Protein AF-0000000067930689 (afdb_homodimer)

Radius of gyration: 23.11 Å; Cα contacts (8 Å, |Δi|>4): 491; chains: 2; bounding box: 66×58×50 Å

Secondary structure (DSSP, 8-state):
--EEEEEEEEEEEEEEEEEEE-SSHHHHHHHHHH----TT-EE-GGG----EEEEEEESTT-TTTS-EEPPPGGGS-HHHHHHHHHHHHHHHHHHHHHHHHHT-PPPHHHHHHHHHHHHHHHHHHTT-PPPPPP------TT-/--EEEEEEEEEEEEEEEEEEE-SSHHHHHHHHHH----TT-EE-GGG----EEEEEEESTT-TTTS-EEPPPGGGS-HHHHHHHHHHHHHHHHHHHHHHHHHT-PPPHHHHHHHHHHHHHHHHHHTT-PPPPPP------TT-

Structure (mmCIF, N/CA/C/O backbone):
data_AF-0000000067930689-model_v1
#
loop_
_entity.id
_entity.type
_entity.pdbx_description
1 polymer 'dATP/dGTP diphosphohydrolase N-terminal domain-containing protein'
#
loop_
_atom_site.group_PDB
_atom_site.id
_atom_site.type_symbol
_atom_site.label_atom_id
_atom_site.label_alt_id
_atom_site.label_comp_id
_atom_site.label_asym_id
_atom_site.label_entity_id
_atom_site.label_seq_id
_atom_site.pdbx_PDB_ins_code
_atom_site.Cartn_x
_atom_site.Cartn_y
_atom_site.Cartn_z
_atom_site.occupancy
_atom_site.B_iso_or_equiv
_atom_site.auth_seq_id
_atom_site.auth_comp_id
_atom_site.auth_asym_id
_atom_site.auth_atom_id
_atom_site.pdbx_PDB_model_num
ATOM 1 N N . MET A 1 1 ? 34.438 -6.992 -12.18 1 91.25 1 MET A N 1
ATOM 2 C CA . MET A 1 1 ? 33.375 -6.273 -11.453 1 91.25 1 MET A CA 1
ATOM 3 C C . MET A 1 1 ? 32.75 -7.156 -10.391 1 91.25 1 MET A C 1
ATOM 5 O O . MET A 1 1 ? 32.656 -8.375 -10.562 1 91.25 1 MET A O 1
ATOM 9 N N . PRO A 1 2 ? 32.469 -6.512 -9.273 1 95.69 2 PRO A N 1
ATOM 10 C CA . PRO A 1 2 ? 31.859 -7.336 -8.234 1 95.69 2 PRO A CA 1
ATOM 11 C C . PRO A 1 2 ? 30.531 -7.953 -8.688 1 95.69 2 PRO A C 1
ATOM 13 O O . PRO A 1 2 ? 29.922 -7.484 -9.648 1 95.69 2 PRO A O 1
ATOM 16 N N . GLU A 1 3 ? 30.234 -9.094 -8.031 1 97.81 3 GLU A N 1
ATOM 17 C CA . GLU A 1 3 ? 28.969 -9.766 -8.281 1 97.81 3 GLU A CA 1
ATOM 18 C C . GLU A 1 3 ? 28.031 -9.633 -7.082 1 97.81 3 GLU A C 1
ATOM 20 O O . GLU A 1 3 ? 28.469 -9.695 -5.934 1 97.81 3 GLU A O 1
ATOM 25 N N . PHE A 1 4 ? 26.781 -9.438 -7.434 1 98.25 4 PHE A N 1
ATOM 26 C CA . PHE A 1 4 ? 25.734 -9.352 -6.418 1 98.25 4 PHE A CA 1
ATOM 27 C C . PHE A 1 4 ? 24.594 -10.297 -6.738 1 98.25 4 PHE A C 1
ATOM 29 O O . PHE A 1 4 ? 24.172 -10.414 -7.891 1 98.25 4 PHE A O 1
ATOM 36 N N . THR A 1 5 ? 24.078 -11 -5.719 1 98.44 5 THR A N 1
ATOM 37 C CA . THR A 1 5 ? 22.828 -11.727 -5.824 1 98.44 5 THR A CA 1
ATOM 38 C C . THR A 1 5 ? 21.672 -10.883 -5.301 1 98.44 5 THR A C 1
ATOM 40 O O . THR A 1 5 ? 21.688 -10.422 -4.156 1 98.44 5 THR A O 1
ATOM 43 N N . ILE A 1 6 ? 20.719 -10.672 -6.23 1 98.56 6 ILE A N 1
ATOM 44 C CA . ILE A 1 6 ? 19.578 -9.82 -5.898 1 98.56 6 ILE A CA 1
ATOM 45 C C . ILE A 1 6 ? 18.297 -10.656 -5.855 1 98.56 6 ILE A C 1
ATOM 47 O O . ILE A 1 6 ? 18.078 -11.5 -6.727 1 98.56 6 ILE A O 1
ATOM 51 N N . GLU A 1 7 ? 17.594 -10.508 -4.766 1 98.69 7 GLU A N 1
ATOM 52 C CA . GLU A 1 7 ? 16.219 -11 -4.734 1 98.69 7 GLU A CA 1
ATOM 53 C C . GLU A 1 7 ? 15.227 -9.914 -5.152 1 98.69 7 GLU A C 1
ATOM 55 O O . GLU A 1 7 ? 15.227 -8.82 -4.582 1 98.69 7 GLU A O 1
ATOM 60 N N . THR A 1 8 ? 14.414 -10.195 -6.156 1 98.69 8 THR A N 1
ATOM 61 C CA . THR A 1 8 ? 13.32 -9.312 -6.551 1 98.69 8 THR A CA 1
ATOM 62 C C . THR A 1 8 ? 11.977 -10.008 -6.348 1 98.69 8 THR A C 1
ATOM 64 O O . THR A 1 8 ? 11.883 -11.234 -6.418 1 98.69 8 THR A O 1
ATOM 67 N N . THR A 1 9 ? 11.07 -9.172 -6.027 1 98.56 9 THR A N 1
ATOM 68 C CA . THR A 1 9 ? 9.727 -9.664 -5.723 1 98.56 9 THR A CA 1
ATOM 69 C C . THR A 1 9 ? 8.672 -8.812 -6.422 1 98.56 9 THR A C 1
ATOM 71 O O . THR A 1 9 ? 8.891 -7.625 -6.68 1 98.56 9 THR A O 1
ATOM 74 N N . TYR A 1 10 ? 7.602 -9.422 -6.828 1 98.25 10 TYR A N 1
ATOM 75 C CA . TYR A 1 10 ? 6.371 -8.711 -7.152 1 98.25 10 TYR A CA 1
ATOM 76 C C . TYR A 1 10 ? 5.168 -9.391 -6.512 1 98.25 10 TYR A C 1
ATOM 78 O O . TYR A 1 10 ? 5.238 -10.555 -6.121 1 98.25 10 TYR A O 1
ATOM 86 N N . HIS A 1 11 ? 4.094 -8.633 -6.391 1 98.31 11 HIS A N 1
ATOM 87 C CA . HIS A 1 11 ? 2.857 -9.172 -5.832 1 98.31 11 HIS A CA 1
ATOM 88 C C . HIS A 1 11 ? 1.886 -9.578 -6.934 1 98.31 11 HIS A C 1
ATOM 90 O O . HIS A 1 11 ? 1.481 -8.75 -7.75 1 98.31 11 HIS A O 1
ATOM 96 N N . LEU A 1 12 ? 1.491 -10.812 -6.902 1 98.44 12 LEU A N 1
ATOM 97 C CA . LEU A 1 12 ? 0.592 -11.422 -7.875 1 98.44 12 LEU A CA 1
ATOM 98 C C . LEU A 1 12 ? -0.823 -11.523 -7.316 1 98.44 12 LEU A C 1
ATOM 100 O O . LEU A 1 12 ? -1.051 -12.203 -6.312 1 98.44 12 LEU A O 1
ATOM 104 N N . PRO A 1 13 ? -1.78 -10.836 -7.984 1 98.5 13 PRO A N 1
ATOM 105 C CA . PRO A 1 13 ? -3.162 -11.039 -7.547 1 98.5 13 PRO A CA 1
ATOM 106 C C . PRO A 1 13 ? -3.664 -12.453 -7.832 1 98.5 13 PRO A C 1
ATOM 108 O O . PRO A 1 13 ? -3.506 -12.961 -8.945 1 98.5 13 PRO A O 1
ATOM 111 N N . VAL A 1 14 ? -4.164 -13.094 -6.812 1 98.69 14 VAL A N 1
ATOM 112 C CA . VAL A 1 14 ? -4.859 -14.375 -6.883 1 98.69 14 VAL A CA 1
ATOM 113 C C . VAL A 1 14 ? -6.312 -14.203 -6.441 1 98.69 14 VAL A C 1
ATOM 115 O O . VAL A 1 14 ? -6.582 -13.648 -5.375 1 98.69 14 VAL A O 1
ATOM 118 N N . PHE A 1 15 ? -7.223 -14.648 -7.332 1 98.69 15 PHE A N 1
ATOM 119 C CA . PHE A 1 15 ? -8.617 -14.383 -6.996 1 98.69 15 PHE A CA 1
ATOM 120 C C . PHE A 1 15 ? -9.469 -15.633 -7.168 1 98.69 15 PHE A C 1
ATOM 122 O O . PHE A 1 15 ? -9.031 -16.594 -7.797 1 98.69 15 PHE A O 1
ATOM 129 N N . ARG A 1 16 ? -10.648 -15.562 -6.512 1 98.56 16 ARG A N 1
ATOM 130 C CA . ARG A 1 16 ? -11.633 -16.641 -6.633 1 98.56 16 ARG A CA 1
ATOM 131 C C . ARG A 1 16 ? -13.055 -16.078 -6.613 1 98.56 16 ARG A C 1
ATOM 133 O O . ARG A 1 16 ? -13.281 -14.961 -6.129 1 98.56 16 ARG A O 1
ATOM 140 N N . HIS A 1 17 ? -13.938 -16.859 -7.227 1 98.19 17 HIS A N 1
ATOM 141 C CA . HIS A 1 17 ? -15.375 -16.594 -7.156 1 98.19 17 HIS A CA 1
ATOM 142 C C . HIS A 1 17 ? -16.078 -17.625 -6.285 1 98.19 17 HIS A C 1
ATOM 144 O O . HIS A 1 17 ? -15.812 -18.828 -6.383 1 98.19 17 HIS A O 1
ATOM 150 N N . ALA A 1 18 ? -16.953 -17.172 -5.441 1 98.31 18 ALA A N 1
ATOM 151 C CA . ALA A 1 18 ? -17.812 -18.062 -4.668 1 98.31 18 ALA A CA 1
ATOM 152 C C . ALA A 1 18 ? -19.156 -17.422 -4.387 1 98.31 18 ALA A C 1
ATOM 154 O O . ALA A 1 18 ? -19.281 -16.188 -4.344 1 98.31 18 ALA A O 1
ATOM 155 N N . THR A 1 19 ? -20.094 -18.266 -4.23 1 98.12 19 THR A N 1
ATOM 156 C CA . THR A 1 19 ? -21.469 -17.812 -3.973 1 98.12 19 THR A CA 1
ATOM 157 C C . THR A 1 19 ? -21.828 -18 -2.504 1 98.12 19 THR A C 1
ATOM 159 O O . THR A 1 19 ? -21.516 -19.031 -1.911 1 98.12 19 THR A O 1
ATOM 162 N N . TYR A 1 20 ? -22.5 -16.984 -1.94 1 98.44 20 TYR A N 1
ATOM 163 C CA . TYR A 1 20 ? -22.938 -17.047 -0.548 1 98.44 20 TYR A CA 1
ATOM 164 C C . TYR A 1 20 ? -24.391 -16.609 -0.413 1 98.44 20 TYR A C 1
ATOM 166 O O . TYR A 1 20 ? -24.828 -15.68 -1.088 1 98.44 20 TYR A O 1
ATOM 174 N N . SER A 1 21 ? -25.109 -17.359 0.45 1 98.25 21 SER A N 1
ATOM 175 C CA . SER A 1 21 ? -26.438 -16.922 0.863 1 98.25 21 SER A CA 1
ATOM 176 C C . SER A 1 21 ? -26.359 -16.016 2.086 1 98.25 21 SER A C 1
ATOM 178 O O . SER A 1 21 ? -25.812 -16.391 3.119 1 98.25 21 SER A O 1
ATOM 180 N N . ALA A 1 22 ? -26.922 -14.734 1.898 1 98.19 22 ALA A N 1
ATOM 181 C CA . ALA A 1 22 ? -26.875 -13.758 2.988 1 98.19 22 ALA A CA 1
ATOM 182 C C . ALA A 1 22 ? -27.969 -12.711 2.832 1 98.19 22 ALA A C 1
ATOM 184 O O . ALA A 1 22 ? -28.406 -12.43 1.717 1 98.19 22 ALA A O 1
ATOM 185 N N . ASP A 1 23 ? -28.281 -12.031 3.957 1 98.06 23 ASP A N 1
ATOM 186 C CA . ASP A 1 23 ? -29.344 -11.031 3.949 1 98.06 23 ASP A CA 1
ATOM 187 C C . ASP A 1 23 ? -28.922 -9.789 3.17 1 98.06 23 ASP A C 1
ATOM 189 O O . ASP A 1 23 ? -29.75 -9.102 2.578 1 98.06 23 ASP A O 1
ATOM 193 N N . THR A 1 24 ? -27.641 -9.461 3.186 1 97.75 24 THR A N 1
ATOM 194 C CA . THR A 1 24 ? -27.094 -8.297 2.494 1 97.75 24 THR A CA 1
ATOM 195 C C . THR A 1 24 ? -25.812 -8.656 1.76 1 97.75 24 THR A C 1
ATOM 197 O O . THR A 1 24 ? -25.172 -9.672 2.068 1 97.75 24 THR A O 1
ATOM 200 N N . SER A 1 25 ? -25.5 -7.848 0.766 1 97.25 25 SER A N 1
ATOM 201 C CA . SER A 1 25 ? -24.234 -8.047 0.068 1 97.25 25 SER A CA 1
ATOM 202 C C . SER A 1 25 ? -23.047 -7.898 1.018 1 97.25 25 SER A C 1
ATOM 204 O O . SER A 1 25 ? -22.047 -8.594 0.878 1 97.25 25 SER A O 1
ATOM 206 N N . GLU A 1 26 ? -23.125 -7.035 2 1 96.56 26 GLU A N 1
ATOM 207 C CA . GLU A 1 26 ? -22.047 -6.844 2.969 1 96.56 26 GLU A CA 1
ATOM 208 C C . GLU A 1 26 ? -21.828 -8.102 3.801 1 96.56 26 GLU A C 1
ATOM 210 O O . GLU A 1 26 ? -20.688 -8.484 4.066 1 96.56 26 GLU A O 1
ATOM 215 N N . ALA A 1 27 ? -22.906 -8.672 4.23 1 97.81 27 ALA A N 1
ATOM 216 C CA . ALA A 1 27 ? -22.781 -9.922 4.977 1 97.81 27 ALA A CA 1
ATOM 217 C C . ALA A 1 27 ? -22.141 -11.008 4.133 1 97.81 27 ALA A C 1
ATOM 219 O O . ALA A 1 27 ? -21.328 -11.789 4.633 1 97.81 27 ALA A O 1
ATOM 220 N N . ALA A 1 28 ? -22.469 -11.047 2.859 1 98.5 28 ALA A N 1
ATOM 221 C CA . ALA A 1 28 ? -21.859 -12.008 1.938 1 98.5 28 ALA A CA 1
ATOM 222 C C . ALA A 1 28 ? -20.359 -11.773 1.815 1 98.5 28 ALA A C 1
ATOM 224 O O . ALA A 1 28 ? -19.578 -12.727 1.749 1 98.5 28 ALA A O 1
ATOM 225 N N . CYS A 1 29 ? -19.984 -10.484 1.77 1 98.25 29 CYS A N 1
ATOM 226 C CA . CYS A 1 29 ? -18.562 -10.141 1.692 1 98.25 29 CYS A CA 1
ATOM 227 C C . CYS A 1 29 ? -17.812 -10.664 2.91 1 98.25 29 CYS A C 1
ATOM 229 O O . CYS A 1 29 ? -16.719 -11.203 2.779 1 98.25 29 CYS A O 1
ATOM 231 N N . ARG A 1 30 ? -18.344 -10.57 4.078 1 97.56 30 ARG A N 1
ATOM 232 C CA . ARG A 1 30 ? -17.703 -11.047 5.301 1 97.56 30 ARG A CA 1
ATOM 233 C C . ARG A 1 30 ? -17.547 -12.562 5.289 1 97.56 30 ARG A C 1
ATOM 235 O O . ARG A 1 30 ? -16.5 -13.086 5.68 1 97.56 30 ARG A O 1
ATOM 242 N N . LEU A 1 31 ? -18.531 -13.234 4.832 1 98.5 31 LEU A N 1
ATOM 243 C CA . LEU A 1 31 ? -18.438 -14.688 4.691 1 98.5 31 LEU A CA 1
ATOM 244 C C . LEU A 1 31 ? -17.312 -15.062 3.729 1 98.5 31 LEU A C 1
ATOM 246 O O . LEU A 1 31 ? -16.562 -16 3.996 1 98.5 31 LEU A O 1
ATOM 250 N N . ALA A 1 32 ? -17.297 -14.289 2.639 1 98.56 32 ALA A N 1
ATOM 251 C CA . ALA A 1 32 ? -16.297 -14.578 1.611 1 98.56 32 ALA A CA 1
ATOM 252 C C . ALA A 1 32 ? -14.883 -14.406 2.152 1 98.56 32 ALA A C 1
ATOM 254 O O . ALA A 1 32 ? -13.992 -15.211 1.86 1 98.56 32 ALA A O 1
ATOM 255 N N . ILE A 1 33 ? -14.609 -13.383 2.893 1 98.06 33 ILE A N 1
ATOM 256 C CA . ILE A 1 33 ? -13.297 -13.086 3.445 1 98.06 33 ILE A CA 1
ATOM 257 C C . ILE A 1 33 ? -12.891 -14.172 4.434 1 98.06 33 ILE A C 1
ATOM 259 O O . ILE A 1 33 ? -11.719 -14.57 4.484 1 98.06 33 ILE A O 1
ATOM 263 N N . GLU A 1 34 ? -13.82 -14.758 5.156 1 97.5 34 GLU A N 1
ATOM 264 C CA . GLU A 1 34 ? -13.531 -15.758 6.188 1 97.5 34 GLU A CA 1
ATOM 265 C C . GLU A 1 34 ? -13.383 -17.141 5.578 1 97.5 34 GLU A C 1
ATOM 267 O O . GLU A 1 34 ? -12.852 -18.062 6.223 1 97.5 34 GLU A O 1
ATOM 272 N N . ASP A 1 35 ? -13.906 -17.297 4.445 1 97.94 35 ASP A N 1
ATOM 273 C CA . ASP A 1 35 ? -13.859 -18.594 3.758 1 97.94 35 ASP A CA 1
ATOM 274 C C . ASP A 1 35 ? -12.43 -18.969 3.379 1 97.94 35 ASP A C 1
ATOM 276 O O . ASP A 1 35 ? -11.789 -18.266 2.594 1 97.94 35 ASP A O 1
ATOM 280 N N . LYS A 1 36 ? -11.906 -20.094 3.775 1 96.25 36 LYS A N 1
ATOM 281 C CA . LYS A 1 36 ? -10.508 -20.469 3.594 1 96.25 36 LYS A CA 1
ATOM 282 C C . LYS A 1 36 ? -10.344 -21.453 2.438 1 96.25 36 LYS A C 1
ATOM 284 O O . LYS A 1 36 ? -9.234 -21.906 2.158 1 96.25 36 LYS A O 1
ATOM 289 N N . ASP A 1 37 ? -11.461 -21.766 1.808 1 97.5 37 ASP A N 1
ATOM 290 C CA . ASP A 1 37 ? -11.383 -22.688 0.673 1 97.5 37 ASP A CA 1
ATOM 291 C C . ASP A 1 37 ? -10.977 -21.938 -0.602 1 97.5 37 ASP A C 1
ATOM 293 O O . ASP A 1 37 ? -11.812 -21.328 -1.258 1 97.5 37 ASP A O 1
ATOM 297 N N . TRP A 1 38 ? -9.727 -22.078 -1.077 1 96.81 38 TRP A N 1
ATOM 298 C CA . TRP A 1 38 ? -9.195 -21.406 -2.252 1 96.81 38 TRP A CA 1
ATOM 299 C C . TRP A 1 38 ? -8.984 -22.391 -3.4 1 96.81 38 TRP A C 1
ATOM 301 O O . TRP A 1 38 ? -8.141 -22.156 -4.273 1 96.81 38 TRP A O 1
ATOM 311 N N . SER A 1 39 ? -9.734 -23.484 -3.471 1 95.31 39 SER A N 1
ATOM 312 C CA . SER A 1 39 ? -9.594 -24.5 -4.512 1 95.31 39 SER A CA 1
ATOM 313 C C . SER A 1 39 ? -9.922 -23.922 -5.887 1 95.31 39 SER A C 1
ATOM 315 O O . SER A 1 39 ? -9.375 -24.375 -6.898 1 95.31 39 SER A O 1
ATOM 317 N N . GLY A 1 40 ? -10.664 -22.938 -6.047 1 94.56 40 GLY A N 1
ATOM 318 C CA . GLY A 1 40 ? -11.062 -22.359 -7.32 1 94.56 40 GLY A CA 1
ATOM 319 C C . GLY A 1 40 ? -10.328 -21.078 -7.664 1 94.56 40 GLY A C 1
ATOM 320 O O . GLY A 1 40 ? -10.766 -20.312 -8.523 1 94.56 40 GLY A O 1
ATOM 321 N N . GLN A 1 41 ? -9.172 -20.922 -7.113 1 97.38 41 GLN A N 1
ATOM 322 C CA . GLN A 1 41 ? -8.445 -19.672 -7.301 1 97.38 41 GLN A CA 1
ATOM 323 C C . GLN A 1 41 ? -7.832 -19.594 -8.695 1 97.38 41 GLN A C 1
ATOM 325 O O . GLN A 1 41 ? -7.59 -20.625 -9.328 1 97.38 41 GLN A O 1
ATOM 330 N N . ARG A 1 42 ? -7.617 -18.312 -9.141 1 98.06 42 ARG A N 1
ATOM 331 C CA . ARG A 1 42 ? -6.945 -17.969 -10.391 1 98.06 42 ARG A CA 1
ATOM 332 C C . ARG A 1 42 ? -5.91 -16.875 -10.164 1 98.06 42 ARG A C 1
ATOM 334 O O . ARG A 1 42 ? -6.086 -16.016 -9.297 1 98.06 42 ARG A O 1
ATOM 341 N N . GLU A 1 43 ? -4.918 -17.016 -10.953 1 97.75 43 GLU A N 1
ATOM 342 C CA . GLU A 1 43 ? -3.871 -15.992 -10.922 1 97.75 43 GLU A CA 1
ATOM 343 C C . GLU A 1 43 ? -4.066 -14.969 -12.039 1 97.75 43 GLU A C 1
ATOM 345 O O . GLU A 1 43 ? -4.422 -15.328 -13.164 1 97.75 43 GLU A O 1
ATOM 350 N N . ASP A 1 44 ? -3.912 -13.727 -11.719 1 97.62 44 ASP A N 1
ATOM 351 C CA . ASP A 1 44 ? -4.004 -12.664 -12.719 1 97.62 44 ASP A CA 1
ATOM 352 C C . ASP A 1 44 ? -2.652 -11.984 -12.922 1 97.62 44 ASP A C 1
ATOM 354 O O . ASP A 1 44 ? -2.41 -10.898 -12.383 1 97.62 44 ASP A O 1
ATOM 358 N N . TYR A 1 45 ? -1.834 -12.477 -13.812 1 95.94 45 TYR A N 1
ATOM 359 C CA . TYR A 1 45 ? -0.474 -12 -14.039 1 95.94 45 TYR A CA 1
ATOM 360 C C . TYR A 1 45 ? -0.48 -10.609 -14.648 1 95.94 45 TYR A C 1
ATOM 362 O O . TYR A 1 45 ? 0.438 -9.812 -14.422 1 95.94 45 TYR A O 1
ATOM 370 N N . GLU A 1 46 ? -1.516 -10.25 -15.383 1 95.56 46 GLU A N 1
ATOM 371 C CA . GLU A 1 46 ? -1.584 -8.961 -16.078 1 95.56 46 GLU A CA 1
ATOM 372 C C . GLU A 1 46 ? -1.752 -7.812 -15.086 1 95.56 46 GLU A C 1
ATOM 374 O O . GLU A 1 46 ? -1.404 -6.672 -15.391 1 95.56 46 GLU A O 1
ATOM 379 N N . SER A 1 47 ? -2.199 -8.094 -13.875 1 95.62 47 SER A N 1
ATOM 380 C CA . SER A 1 47 ? -2.467 -7.066 -12.875 1 95.62 47 SER A CA 1
ATOM 381 C C . SER A 1 47 ? -1.451 -7.125 -11.742 1 95.62 47 SER A C 1
ATOM 383 O O . SER A 1 47 ? -1.706 -6.625 -10.641 1 95.62 47 SER A O 1
ATOM 385 N N . SER A 1 48 ? -0.346 -7.703 -12.07 1 96.12 48 SER A N 1
ATOM 386 C CA . SER A 1 48 ? 0.697 -7.824 -11.055 1 96.12 48 SER A CA 1
ATOM 387 C C . SER A 1 48 ? 1.258 -6.461 -10.672 1 96.12 48 SER A C 1
ATOM 389 O O . SER A 1 48 ? 1.218 -5.52 -11.469 1 96.12 48 SER A O 1
ATOM 391 N N . GLY A 1 49 ? 1.717 -6.434 -9.398 1 95.19 49 GLY A N 1
ATOM 392 C CA . GLY A 1 49 ? 2.361 -5.219 -8.93 1 95.19 49 GLY A CA 1
ATOM 393 C C . GLY A 1 49 ? 3.748 -5.016 -9.508 1 95.19 49 GLY A C 1
ATOM 394 O O . GLY A 1 49 ? 4.219 -5.836 -10.297 1 95.19 49 GLY A O 1
ATOM 395 N N . GLU A 1 50 ? 4.367 -3.926 -9.102 1 96.31 50 GLU A N 1
ATOM 396 C CA . GLU A 1 50 ? 5.703 -3.594 -9.586 1 96.31 50 GLU A CA 1
ATOM 397 C C . GLU A 1 50 ? 6.75 -4.555 -9.031 1 96.31 50 GLU A C 1
ATOM 399 O O . GLU A 1 50 ? 6.562 -5.121 -7.949 1 96.31 50 GLU A O 1
ATOM 404 N N . THR A 1 51 ? 7.805 -4.766 -9.758 1 97.94 51 THR A N 1
ATOM 405 C CA . THR A 1 51 ? 8.969 -5.484 -9.25 1 97.94 51 THR A CA 1
ATOM 406 C C . THR A 1 51 ? 9.781 -4.602 -8.312 1 97.94 51 THR A C 1
ATOM 408 O O . THR A 1 51 ? 9.992 -3.418 -8.586 1 97.94 51 THR A O 1
ATOM 411 N N . TYR A 1 52 ? 10.172 -5.16 -7.191 1 97.94 52 TYR A N 1
ATOM 412 C CA . TYR A 1 52 ? 10.977 -4.441 -6.207 1 97.94 52 TYR A CA 1
ATOM 413 C C . TYR A 1 52 ? 12.016 -5.359 -5.57 1 97.94 52 TYR A C 1
ATOM 415 O O . TYR A 1 52 ? 12.008 -6.57 -5.805 1 97.94 52 TYR A O 1
ATOM 423 N N . VAL A 1 53 ? 12.961 -4.73 -4.855 1 98.5 53 VAL A N 1
ATOM 424 C CA . VAL A 1 53 ? 14.07 -5.492 -4.289 1 98.5 53 VAL A CA 1
ATOM 425 C C . VAL A 1 53 ? 13.75 -5.879 -2.848 1 98.5 53 VAL A C 1
ATOM 427 O O . VAL A 1 53 ? 13.297 -5.043 -2.061 1 98.5 53 VAL A O 1
ATOM 430 N N . THR A 1 54 ? 14.016 -7.172 -2.537 1 98.31 54 THR A N 1
ATOM 431 C CA . THR A 1 54 ? 13.727 -7.633 -1.184 1 98.31 54 THR A CA 1
ATOM 432 C C . THR A 1 54 ? 14.977 -8.195 -0.522 1 98.31 54 THR A C 1
ATOM 434 O O . THR A 1 54 ? 14.984 -8.477 0.679 1 98.31 54 THR A O 1
ATOM 437 N N . GLY A 1 55 ? 16.062 -8.367 -1.31 1 98.44 55 GLY A N 1
ATOM 438 C CA . GLY A 1 55 ? 17.297 -8.867 -0.725 1 98.44 55 GLY A CA 1
ATOM 439 C C . GLY A 1 55 ? 18.516 -8.602 -1.591 1 98.44 55 GLY A C 1
ATOM 440 O O . GLY A 1 55 ? 18.422 -8.586 -2.82 1 98.44 55 GLY A O 1
ATOM 441 N N . ILE A 1 56 ? 19.641 -8.352 -0.9 1 98.56 56 ILE A N 1
ATOM 442 C CA . ILE A 1 56 ? 20.938 -8.133 -1.554 1 98.56 56 ILE A CA 1
ATOM 443 C C . ILE A 1 56 ? 22.016 -8.922 -0.83 1 98.56 56 ILE A C 1
ATOM 445 O O . ILE A 1 56 ? 22.125 -8.859 0.397 1 98.56 56 ILE A O 1
ATOM 449 N N . TRP A 1 57 ? 22.75 -9.609 -1.576 1 98.38 57 TRP A N 1
ATOM 450 C CA . TRP A 1 57 ? 23.906 -10.32 -1.034 1 98.38 57 TRP A CA 1
ATOM 451 C C . TRP A 1 57 ? 25.125 -10.109 -1.911 1 98.38 57 TRP A C 1
ATOM 453 O O . TRP A 1 57 ? 25.016 -10.047 -3.137 1 98.38 57 TRP A O 1
ATOM 463 N N . GLU A 1 58 ? 26.219 -10.062 -1.279 1 97 58 GLU A N 1
ATOM 464 C CA . GLU A 1 58 ? 27.469 -9.992 -2.045 1 97 58 GLU A CA 1
ATOM 465 C C . GLU A 1 58 ? 27.891 -11.375 -2.535 1 97 58 GLU A C 1
ATOM 467 O O . GLU A 1 58 ? 27.875 -12.344 -1.772 1 97 58 GLU A O 1
ATOM 472 N N . GLY A 1 59 ? 28.188 -11.445 -3.871 1 96.44 59 GLY A N 1
ATOM 473 C CA . GLY A 1 59 ? 28.672 -12.695 -4.434 1 96.44 59 GLY A CA 1
ATOM 474 C C . GLY A 1 59 ? 27.641 -13.406 -5.297 1 96.44 59 GLY A C 1
ATOM 475 O O . GLY A 1 59 ? 26.453 -13.086 -5.242 1 96.44 59 GLY A O 1
ATOM 476 N N . ALA A 1 60 ? 28.078 -14.297 -6.074 1 96.38 60 ALA A N 1
ATOM 477 C CA . ALA A 1 60 ? 27.234 -15.109 -6.945 1 96.38 60 ALA A CA 1
ATOM 478 C C . ALA A 1 60 ? 26.5 -16.188 -6.145 1 96.38 60 ALA A C 1
ATOM 480 O O . ALA A 1 60 ? 27.094 -16.844 -5.289 1 96.38 60 ALA A O 1
ATOM 481 N N . ASP A 1 61 ? 25.188 -16.297 -6.457 1 95.75 61 ASP A N 1
ATOM 482 C CA . ASP A 1 61 ? 24.359 -17.297 -5.82 1 95.75 61 ASP A CA 1
ATOM 483 C C . ASP A 1 61 ? 24.5 -17.266 -4.301 1 95.75 61 ASP A C 1
ATOM 485 O O . ASP A 1 61 ? 24.672 -18.297 -3.66 1 95.75 61 ASP A O 1
ATOM 489 N N . ALA A 1 62 ? 24.484 -16.109 -3.801 1 96.69 62 ALA A N 1
ATOM 490 C CA . ALA A 1 62 ? 24.828 -15.906 -2.395 1 96.69 62 ALA A CA 1
ATOM 491 C C . ALA A 1 62 ? 23.578 -15.688 -1.551 1 96.69 62 ALA A C 1
ATOM 493 O O . ALA A 1 62 ? 23.656 -15.438 -0.347 1 96.69 62 ALA A O 1
ATOM 494 N N . ALA A 1 63 ? 22.422 -15.828 -2.104 1 95.38 63 ALA A N 1
ATOM 495 C CA . ALA A 1 63 ? 21.188 -15.594 -1.354 1 95.38 63 ALA A CA 1
ATOM 496 C C . ALA A 1 63 ? 21.156 -16.438 -0.079 1 95.38 63 ALA A C 1
ATOM 498 O O . ALA A 1 63 ? 21.375 -17.641 -0.119 1 95.38 63 ALA A O 1
ATOM 499 N N . TYR A 1 64 ? 20.953 -15.773 1.088 1 94.44 64 TYR A N 1
ATOM 500 C CA . TYR A 1 64 ? 20.812 -16.344 2.42 1 94.44 64 TYR A CA 1
ATOM 501 C C . TYR A 1 64 ? 22.109 -16.984 2.891 1 94.44 64 TYR A C 1
ATOM 503 O O . TYR A 1 64 ? 22.141 -17.703 3.885 1 94.44 64 TYR A O 1
ATOM 511 N N . ARG A 1 65 ? 23.234 -16.922 2.242 1 91.94 65 ARG A N 1
ATOM 512 C CA . ARG A 1 65 ? 24.516 -17.516 2.611 1 91.94 65 ARG A CA 1
ATOM 513 C C . ARG A 1 65 ? 25.609 -16.453 2.674 1 91.94 65 ARG A C 1
ATOM 515 O O . ARG A 1 65 ? 26.562 -16.594 3.434 1 91.94 65 ARG A O 1
ATOM 522 N N . GLY A 1 66 ? 25.562 -15.523 1.848 1 86.44 66 GLY A N 1
ATOM 523 C CA . GLY A 1 66 ? 26.578 -14.477 1.793 1 86.44 66 GLY A CA 1
ATOM 524 C C . GLY A 1 66 ? 26.266 -13.297 2.701 1 86.44 66 GLY A C 1
ATOM 525 O O . GLY A 1 66 ? 25.359 -13.375 3.531 1 86.44 66 GLY A O 1
ATOM 526 N N . GLN A 1 67 ? 27.203 -12.383 2.633 1 92.5 67 GLN A N 1
ATOM 527 C CA . GLN A 1 67 ? 27.016 -11.148 3.379 1 92.5 67 GLN A CA 1
ATOM 528 C C . GLN A 1 67 ? 25.781 -10.391 2.877 1 92.5 67 GLN A C 1
ATOM 530 O O . GLN A 1 67 ? 25.734 -9.961 1.722 1 92.5 67 GLN A O 1
ATOM 535 N N . ALA A 1 68 ? 24.844 -10.25 3.732 1 96.31 68 ALA A N 1
ATOM 536 C CA . ALA A 1 68 ? 23.641 -9.508 3.385 1 96.31 68 ALA A CA 1
ATOM 537 C C . ALA A 1 68 ? 23.891 -8 3.43 1 96.31 68 ALA A C 1
ATOM 539 O O . ALA A 1 68 ? 24.578 -7.508 4.32 1 96.31 68 ALA A O 1
ATOM 540 N N . ILE A 1 69 ? 23.422 -7.305 2.436 1 97.12 69 ILE A N 1
ATOM 541 C CA . ILE A 1 69 ? 23.453 -5.848 2.342 1 97.12 69 ILE A CA 1
ATOM 542 C C . ILE A 1 69 ? 22.047 -5.293 2.576 1 97.12 69 ILE A C 1
ATOM 544 O O . ILE A 1 69 ? 21.062 -5.805 2.023 1 97.12 69 ILE A O 1
ATOM 548 N N . PRO A 1 70 ? 21.969 -4.242 3.398 1 96.19 70 PRO A N 1
ATOM 549 C CA . PRO A 1 70 ? 20.641 -3.643 3.584 1 96.19 70 PRO A CA 1
ATOM 550 C C . PRO A 1 70 ? 20.062 -3.094 2.287 1 96.19 70 PRO A C 1
ATOM 552 O O . PRO A 1 70 ? 20.766 -2.467 1.499 1 96.19 70 PRO A O 1
ATOM 555 N N . VAL A 1 71 ? 18.797 -3.395 2.08 1 96.88 71 VAL A N 1
ATOM 556 C CA . VAL A 1 71 ? 18.094 -2.877 0.911 1 96.88 71 VAL A CA 1
ATOM 557 C C . VAL A 1 71 ? 17.766 -1.398 1.113 1 96.88 71 VAL A C 1
ATOM 559 O O . VAL A 1 71 ? 17.062 -1.035 2.053 1 96.88 71 VAL A O 1
ATOM 562 N N . PRO A 1 72 ? 18.266 -0.555 0.216 1 94.19 72 PRO A N 1
ATOM 563 C CA . PRO A 1 72 ? 17.844 0.846 0.31 1 94.19 72 PRO A CA 1
ATOM 564 C C . PRO A 1 72 ? 16.328 1.021 0.188 1 94.19 72 PRO A C 1
ATOM 566 O O . PRO A 1 72 ? 15.688 0.32 -0.597 1 94.19 72 PRO A O 1
ATOM 569 N N . ARG A 1 73 ? 15.734 1.979 0.812 1 91.38 73 ARG A N 1
ATOM 570 C CA . ARG A 1 73 ? 14.297 2.164 0.954 1 91.38 73 ARG A CA 1
ATOM 571 C C . ARG A 1 73 ? 13.641 2.412 -0.4 1 91.38 73 ARG A C 1
ATOM 573 O O . ARG A 1 73 ? 12.508 1.972 -0.639 1 91.38 73 ARG A O 1
ATOM 580 N N . HIS A 1 74 ? 14.32 3.115 -1.245 1 93 74 HIS A N 1
ATOM 581 C CA . HIS A 1 74 ? 13.688 3.506 -2.496 1 93 74 HIS A CA 1
ATOM 582 C C . HIS A 1 74 ? 13.57 2.322 -3.449 1 93 74 HIS A C 1
ATOM 584 O O . HIS A 1 74 ? 12.906 2.414 -4.484 1 93 74 HIS A O 1
ATOM 590 N N . PHE A 1 75 ? 14.148 1.102 -3.107 1 96.31 75 PHE A N 1
ATOM 591 C CA . PHE A 1 75 ? 13.992 -0.102 -3.916 1 96.31 75 PHE A CA 1
ATOM 592 C C . PHE A 1 75 ? 12.844 -0.958 -3.402 1 96.31 75 PHE A C 1
ATOM 594 O O . PHE A 1 75 ? 12.492 -1.969 -4.016 1 96.31 75 PHE A O 1
ATOM 601 N N . GLU A 1 76 ? 12.273 -0.555 -2.236 1 95.75 76 GLU A N 1
ATOM 602 C CA . GLU A 1 76 ? 11.102 -1.258 -1.716 1 95.75 76 GLU A CA 1
ATOM 603 C C . GLU A 1 76 ? 9.852 -0.93 -2.529 1 95.75 76 GLU A C 1
ATOM 605 O O . GLU A 1 76 ? 9.867 -0.009 -3.35 1 95.75 76 GLU A O 1
ATOM 610 N N . GLU A 1 77 ? 8.867 -1.68 -2.328 1 96.25 77 GLU A N 1
ATOM 611 C CA . GLU A 1 77 ? 7.637 -1.507 -3.098 1 96.25 77 GLU A CA 1
ATOM 612 C C . GLU A 1 77 ? 6.996 -0.153 -2.816 1 96.25 77 GLU A C 1
ATOM 614 O O . GLU A 1 77 ? 6.809 0.222 -1.656 1 96.25 77 GLU A O 1
ATOM 619 N N . ALA A 1 78 ? 6.594 0.54 -3.852 1 95.06 78 ALA A N 1
ATOM 620 C CA . ALA A 1 78 ? 6.074 1.899 -3.727 1 95.06 78 ALA A CA 1
ATOM 621 C C . ALA A 1 78 ? 4.816 1.93 -2.863 1 95.06 78 ALA A C 1
ATOM 623 O O . ALA A 1 78 ? 4.684 2.779 -1.979 1 95.06 78 ALA A O 1
ATOM 624 N N . VAL A 1 79 ? 3.891 1.027 -3.107 1 96 79 VAL A N 1
ATOM 625 C CA . VAL A 1 79 ? 2.621 1.024 -2.387 1 96 79 VAL A CA 1
ATOM 626 C C . VAL A 1 79 ? 2.875 0.804 -0.897 1 96 79 VAL A C 1
ATOM 628 O O . VAL A 1 79 ? 2.213 1.413 -0.052 1 96 79 VAL A O 1
ATOM 631 N N . GLN A 1 80 ? 3.783 -0.047 -0.552 1 95.75 80 GLN A N 1
ATOM 632 C CA . GLN A 1 80 ? 4.129 -0.308 0.841 1 95.75 80 GLN A CA 1
ATOM 633 C C . GLN A 1 80 ? 4.777 0.915 1.485 1 95.75 80 GLN A C 1
ATOM 635 O O . GLN A 1 80 ? 4.52 1.219 2.65 1 95.75 80 GLN A O 1
ATOM 640 N N . ARG A 1 81 ? 5.633 1.585 0.72 1 96.31 81 ARG A N 1
ATOM 641 C CA . ARG A 1 81 ? 6.285 2.777 1.246 1 96.31 81 ARG A CA 1
ATOM 642 C C . ARG A 1 81 ? 5.266 3.867 1.564 1 96.31 81 ARG A C 1
ATOM 644 O O . ARG A 1 81 ? 5.34 4.504 2.617 1 96.31 81 ARG A O 1
ATOM 651 N N . LYS A 1 82 ? 4.359 4.039 0.645 1 97.5 82 LYS A N 1
ATOM 652 C CA . LYS A 1 82 ? 3.285 5 0.878 1 97.5 82 LYS A CA 1
ATOM 653 C C . LYS A 1 82 ? 2.475 4.629 2.117 1 97.5 82 LYS A C 1
ATOM 655 O O . LYS A 1 82 ? 2.238 5.473 2.986 1 97.5 82 LYS A O 1
ATOM 660 N N . ALA A 1 83 ? 2.117 3.412 2.201 1 97.12 83 ALA A N 1
ATOM 661 C CA . ALA A 1 83 ? 1.284 2.938 3.303 1 97.12 83 ALA A CA 1
ATOM 662 C C . ALA A 1 83 ? 2.004 3.088 4.641 1 97.12 83 ALA A C 1
ATOM 664 O O . ALA A 1 83 ? 1.393 3.473 5.641 1 97.12 83 ALA A O 1
ATOM 665 N N . ALA A 1 84 ? 3.232 2.754 4.664 1 94.94 84 ALA A N 1
ATOM 666 C CA . ALA A 1 84 ? 4.02 2.852 5.887 1 94.94 84 ALA A CA 1
ATOM 667 C C . ALA A 1 84 ? 4.145 4.301 6.348 1 94.94 84 ALA A C 1
ATOM 669 O O . ALA A 1 84 ? 4.168 4.578 7.547 1 94.94 84 ALA A O 1
ATOM 670 N N . HIS A 1 85 ? 4.289 5.176 5.391 1 97.19 85 HIS A N 1
ATOM 671 C CA . HIS A 1 85 ? 4.48 6.59 5.688 1 97.19 85 HIS A CA 1
ATOM 672 C C . HIS A 1 85 ? 3.154 7.27 6.016 1 97.19 85 HIS A C 1
ATOM 674 O O . HIS A 1 85 ? 3.137 8.352 6.602 1 97.19 85 HIS A O 1
ATOM 680 N N . PHE A 1 86 ? 2.074 6.641 5.695 1 97.81 86 PHE A N 1
ATOM 681 C CA . PHE A 1 86 ? 0.712 7.141 5.848 1 97.81 86 PHE A CA 1
ATOM 682 C C . PHE A 1 86 ? 0.417 7.473 7.305 1 97.81 86 PHE A C 1
ATOM 684 O O . PHE A 1 86 ? -0.069 8.562 7.613 1 97.81 86 PHE A O 1
ATOM 691 N N . GLU A 1 87 ? 0.735 6.609 8.211 1 95.62 87 GLU A N 1
ATOM 692 C CA . GLU A 1 87 ? 0.369 6.801 9.609 1 95.62 87 GLU A CA 1
ATOM 693 C C . GLU A 1 87 ? 1.098 7.996 10.211 1 95.62 87 GLU A C 1
ATOM 695 O O . GLU A 1 87 ? 0.51 8.766 10.977 1 95.62 87 GLU A O 1
ATOM 700 N N . LEU A 1 88 ? 2.324 8.078 9.898 1 96.94 88 LEU A N 1
ATOM 701 C CA . LEU A 1 88 ? 3.105 9.195 10.414 1 96.94 88 LEU A CA 1
ATOM 702 C C . LEU A 1 88 ? 2.527 10.523 9.938 1 96.94 88 LEU A C 1
ATOM 704 O O . LEU A 1 88 ? 2.322 11.438 10.742 1 96.94 88 LEU A O 1
ATOM 708 N N . ILE A 1 89 ? 2.266 10.609 8.664 1 98.31 89 ILE A N 1
ATOM 709 C CA . ILE A 1 89 ? 1.776 11.867 8.102 1 98.31 89 ILE A CA 1
ATOM 710 C C . ILE A 1 89 ? 0.385 12.172 8.656 1 98.31 89 ILE A C 1
ATOM 712 O O . ILE A 1 89 ? 0.061 13.328 8.938 1 98.31 89 ILE A O 1
ATOM 716 N N . LEU A 1 90 ? -0.418 11.125 8.82 1 98.56 90 LEU A N 1
ATOM 717 C CA . LEU A 1 90 ? -1.728 11.297 9.445 1 98.56 90 LEU A CA 1
ATOM 718 C C . LEU A 1 90 ? -1.594 11.867 10.852 1 98.56 90 LEU A C 1
ATOM 720 O O . LEU A 1 90 ? -2.301 12.812 11.203 1 98.56 90 LEU A O 1
ATOM 724 N N . GLY A 1 91 ? -0.699 11.305 11.648 1 98.19 91 GLY A N 1
ATOM 725 C CA . GLY A 1 91 ? -0.458 11.805 12.992 1 98.19 91 GLY A CA 1
ATOM 726 C C . GLY A 1 91 ? -0.022 13.258 13.016 1 98.19 91 GLY A C 1
ATOM 727 O O . GLY A 1 91 ? -0.501 14.047 13.836 1 98.19 91 GLY A O 1
ATOM 728 N N . LEU A 1 92 ? 0.865 13.602 12.164 1 98.25 92 LEU A N 1
ATOM 729 C CA . LEU A 1 92 ? 1.372 14.969 12.102 1 98.25 92 LEU A CA 1
ATOM 730 C C . LEU A 1 92 ? 0.274 15.938 11.672 1 98.25 92 LEU A C 1
ATOM 732 O O . LEU A 1 92 ? 0.181 17.047 12.195 1 98.25 92 LEU A O 1
ATOM 736 N N . LEU A 1 93 ? -0.549 15.492 10.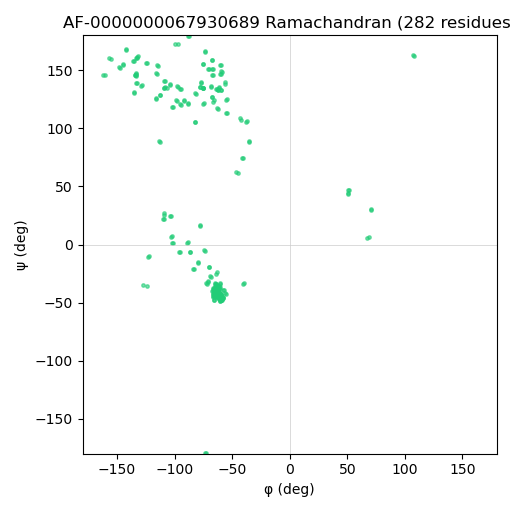734 1 98.44 93 LEU A N 1
ATOM 737 C CA . LEU A 1 93 ? -1.683 16.312 10.336 1 98.44 93 LEU A CA 1
ATOM 738 C C . LEU A 1 93 ? -2.641 16.531 11.5 1 98.44 93 LEU A C 1
ATOM 740 O O . LEU A 1 93 ? -3.143 17.641 11.703 1 98.44 93 LEU A O 1
ATOM 744 N N . LYS A 1 94 ? -2.881 15.516 12.227 1 98.12 94 LYS A N 1
ATOM 745 C CA . LYS A 1 94 ? -3.736 15.617 13.406 1 98.12 94 LYS A CA 1
ATOM 746 C C . LYS A 1 94 ? -3.191 16.656 14.391 1 98.12 94 LYS A C 1
ATOM 748 O O . LYS A 1 94 ? -3.953 17.453 14.945 1 98.12 94 LYS A O 1
ATOM 753 N N . ILE A 1 95 ? -1.952 16.625 14.648 1 97.56 95 ILE A N 1
ATOM 754 C CA . ILE A 1 95 ? -1.318 17.547 15.57 1 97.56 95 ILE A CA 1
ATOM 755 C C . ILE A 1 95 ? -1.513 18.984 15.078 1 97.56 95 ILE A C 1
ATOM 757 O O . ILE A 1 95 ? -1.928 19.859 15.836 1 97.56 95 ILE A O 1
ATOM 761 N N . MET A 1 96 ? -1.24 19.219 13.797 1 96.38 96 MET A N 1
ATOM 762 C CA . MET A 1 96 ? -1.334 20.562 13.234 1 96.38 96 MET A CA 1
ATOM 763 C C . MET A 1 96 ? -2.768 21.078 13.297 1 96.38 96 MET A C 1
ATOM 765 O O . MET A 1 96 ? -2.998 22.234 13.648 1 96.38 96 MET A O 1
ATOM 769 N N . VAL A 1 97 ? -3.693 20.203 12.961 1 96.38 97 VAL A N 1
ATOM 770 C CA . VAL A 1 97 ? -5.102 20.594 12.969 1 96.3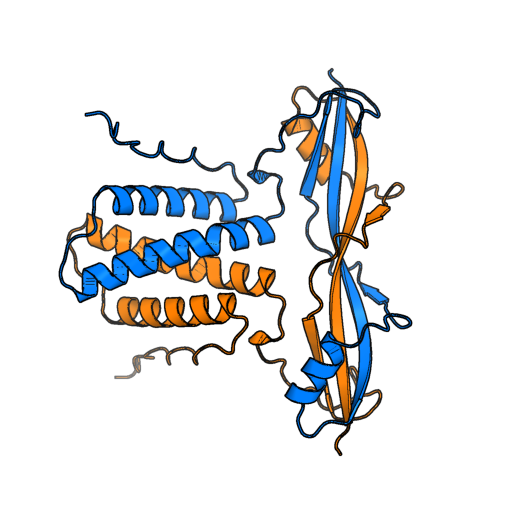8 97 VAL A CA 1
ATOM 771 C C . VAL A 1 97 ? -5.547 20.875 14.398 1 96.38 97 VAL A C 1
ATOM 773 O O . VAL A 1 97 ? -6.23 21.875 14.648 1 96.38 97 VAL A O 1
ATOM 776 N N . SER A 1 98 ? -5.156 20 15.266 1 96.19 98 SER A N 1
ATOM 777 C CA . SER A 1 98 ? -5.512 20.188 16.672 1 96.19 98 SER A CA 1
ATOM 778 C C . SER A 1 98 ? -4.961 21.5 17.203 1 96.19 98 SER A C 1
ATOM 780 O O . SER A 1 98 ? -5.664 22.25 17.891 1 96.19 98 SER A O 1
ATOM 782 N N . ASP A 1 99 ? -3.717 21.766 16.938 1 94.19 99 ASP A N 1
ATOM 783 C CA . ASP A 1 99 ? -3.098 23.016 17.375 1 94.19 99 ASP A CA 1
ATOM 784 C C . ASP A 1 99 ? -3.814 24.234 16.797 1 94.19 99 ASP A C 1
ATOM 786 O O . ASP A 1 99 ? -4.07 25.203 17.5 1 94.19 99 ASP A O 1
ATOM 790 N N . ALA A 1 100 ? -4.145 24.188 15.586 1 91.62 100 ALA A N 1
ATOM 791 C CA . ALA A 1 100 ? -4.852 25.281 14.93 1 91.62 100 ALA A CA 1
ATOM 792 C C . ALA A 1 100 ? -6.215 25.516 15.57 1 91.62 100 ALA A C 1
ATOM 794 O O . ALA A 1 100 ? -6.613 26.656 15.789 1 91.62 100 ALA A O 1
ATOM 795 N N . LYS A 1 101 ? -6.867 24.484 15.875 1 92.5 101 LYS A N 1
ATOM 796 C CA . LYS A 1 101 ? -8.172 24.594 16.516 1 92.5 101 LYS A CA 1
ATOM 797 C C . LYS A 1 101 ? -8.07 25.266 17.875 1 92.5 101 LYS A C 1
ATOM 799 O O . LYS A 1 101 ? -8.945 26.047 18.266 1 92.5 101 LYS A O 1
ATOM 804 N N . ALA A 1 102 ? -7.008 24.969 18.484 1 93.19 102 ALA A N 1
ATOM 805 C CA . ALA A 1 102 ? -6.805 25.484 19.828 1 93.19 102 ALA A CA 1
ATOM 806 C C . ALA A 1 102 ? -6.164 26.875 19.797 1 93.19 102 ALA A C 1
ATOM 808 O O . ALA A 1 102 ? -5.977 27.5 20.844 1 93.19 102 ALA A O 1
ATOM 809 N N . GLY A 1 103 ? -5.785 27.344 18.719 1 88.94 103 GLY A N 1
ATOM 810 C CA . GLY A 1 103 ? -5.125 28.625 18.594 1 88.94 103 GLY A CA 1
ATOM 811 C C . GLY A 1 103 ? -3.715 28.625 19.156 1 88.94 103 GLY A C 1
ATOM 812 O O . GLY A 1 103 ? -3.256 29.641 19.703 1 88.94 103 GLY A O 1
ATOM 813 N N . ARG A 1 104 ? -3.105 27.5 19.094 1 90.69 104 ARG A N 1
ATOM 814 C CA . ARG A 1 104 ? -1.741 27.406 19.594 1 90.69 104 ARG A CA 1
ATOM 815 C C . ARG A 1 104 ? -0.757 27.109 18.469 1 90.69 104 ARG A C 1
ATOM 817 O O . ARG A 1 104 ? -1.124 26.5 17.453 1 90.69 104 ARG A O 1
ATOM 824 N N . ALA A 1 105 ? 0.428 27.531 18.719 1 89.31 105 ALA A N 1
ATOM 825 C CA . ALA A 1 105 ? 1.494 27.234 17.766 1 89.31 105 ALA A CA 1
ATOM 826 C C . ALA A 1 105 ? 1.971 25.797 17.906 1 89.31 105 ALA A C 1
ATOM 828 O O . ALA A 1 105 ? 2.094 25.281 19.031 1 89.31 105 ALA A O 1
ATOM 829 N N . THR A 1 106 ? 2.219 25.188 16.781 1 92.56 106 THR A N 1
ATOM 830 C CA . THR A 1 106 ? 2.787 23.844 16.797 1 92.56 106 THR A CA 1
ATOM 831 C C . THR A 1 106 ? 4.219 23.875 17.328 1 92.56 106 THR A C 1
ATOM 833 O O . THR A 1 106 ? 5.016 24.734 16.938 1 92.56 106 THR A O 1
ATOM 836 N N . ALA A 1 107 ? 4.488 22.906 18.188 1 93.31 107 ALA A N 1
ATOM 837 C CA . ALA A 1 107 ? 5.824 22.812 18.766 1 93.31 107 ALA A CA 1
ATOM 838 C C . ALA A 1 107 ? 6.879 22.609 17.688 1 93.31 107 ALA A C 1
ATOM 840 O O . ALA A 1 107 ? 6.613 21.969 16.656 1 93.31 107 ALA A O 1
ATOM 841 N N . SER A 1 108 ? 8.078 23.188 17.938 1 92.62 108 SER A N 1
ATOM 842 C CA . SER A 1 108 ? 9.156 23.172 16.953 1 92.62 108 SER A CA 1
ATOM 843 C C . SER A 1 108 ? 9.523 21.75 16.547 1 92.62 108 SER A C 1
ATOM 845 O O . SER A 1 108 ? 9.82 21.484 15.391 1 92.62 108 SER A O 1
ATOM 847 N N . GLU A 1 109 ? 9.531 20.859 17.438 1 92.5 109 GLU A N 1
ATOM 848 C CA . GLU A 1 109 ? 9.883 19.469 17.172 1 92.5 109 GLU A CA 1
ATOM 849 C C . GLU A 1 109 ? 8.914 18.844 16.172 1 92.5 109 GLU A C 1
ATOM 851 O O . GLU A 1 109 ? 9.328 18.125 15.266 1 92.5 109 GLU A O 1
ATOM 856 N N . TRP A 1 110 ? 7.719 19.125 16.469 1 93.56 110 TRP A N 1
ATOM 857 C CA . TRP A 1 110 ? 6.695 18.547 15.609 1 93.56 110 TRP A CA 1
ATOM 858 C C . TRP A 1 110 ? 6.68 19.234 14.242 1 93.56 110 TRP A C 1
ATOM 860 O O . TRP A 1 110 ? 6.383 18.609 13.227 1 93.56 110 TRP A O 1
ATOM 870 N N . PHE A 1 111 ? 6.961 20.438 14.258 1 93.75 111 PHE A N 1
ATOM 871 C CA . PHE A 1 111 ? 7.062 21.172 13 1 93.75 111 PHE A CA 1
ATOM 872 C C . PHE A 1 111 ? 8.211 20.641 12.156 1 93.75 111 PHE A C 1
ATOM 874 O O . PHE A 1 111 ? 8.039 20.359 10.961 1 93.75 111 PHE A O 1
ATOM 881 N N . ALA A 1 112 ? 9.336 20.422 12.734 1 93.94 112 ALA A N 1
ATOM 882 C CA . ALA A 1 112 ? 10.492 19.859 12.047 1 93.94 112 ALA A CA 1
ATOM 883 C C . ALA A 1 112 ? 10.195 18.453 11.523 1 93.94 112 ALA A C 1
ATOM 885 O O . ALA A 1 112 ? 10.578 18.109 10.406 1 93.94 112 ALA A O 1
ATOM 886 N N . LYS A 1 113 ? 9.539 17.719 12.336 1 96 113 LYS A N 1
ATOM 887 C CA . LYS A 1 113 ? 9.164 16.375 11.922 1 96 113 LYS A CA 1
ATOM 888 C C . LYS A 1 113 ? 8.219 16.406 10.727 1 96 113 LYS A C 1
ATOM 890 O O . LYS A 1 113 ? 8.297 15.555 9.836 1 96 113 LYS A O 1
ATOM 895 N N . SER A 1 114 ? 7.344 17.328 10.742 1 97.25 114 SER A N 1
ATOM 896 C CA . SER A 1 114 ? 6.41 17.469 9.625 1 97.25 114 SER A CA 1
ATOM 897 C C . SER A 1 114 ? 7.145 17.812 8.336 1 97.25 114 SER A C 1
ATOM 899 O O 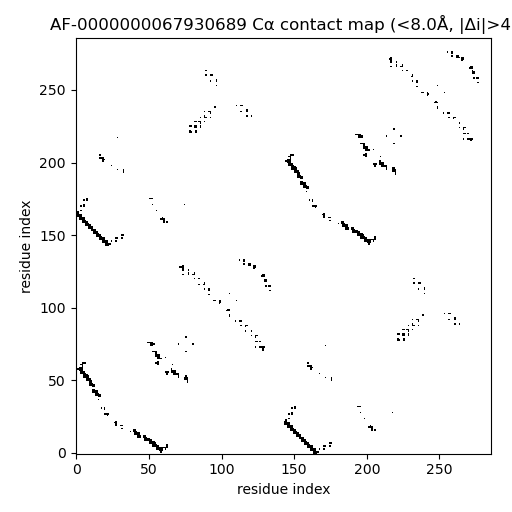. SER A 1 114 ? 6.84 17.266 7.277 1 97.25 114 SER A O 1
ATOM 901 N N . GLU A 1 115 ? 8.102 18.672 8.414 1 96.88 115 GLU A N 1
ATOM 902 C CA . GLU A 1 115 ? 8.875 19.031 7.227 1 96.88 115 GLU A CA 1
ATOM 903 C C . GLU A 1 115 ? 9.656 17.828 6.691 1 96.88 115 GLU A C 1
ATOM 905 O O . GLU A 1 115 ? 9.711 17.609 5.48 1 96.88 115 GLU A O 1
ATOM 910 N N . TRP A 1 116 ? 10.242 17.141 7.594 1 97.06 116 TRP A N 1
ATOM 911 C CA . TRP A 1 116 ? 10.945 15.922 7.207 1 97.06 116 TRP A CA 1
ATOM 912 C C . TRP A 1 116 ? 9.992 14.922 6.559 1 97.06 116 TRP A C 1
ATOM 914 O O . TRP A 1 116 ? 10.312 14.336 5.52 1 97.06 116 TRP A O 1
ATOM 924 N N . ALA A 1 117 ? 8.844 14.711 7.188 1 97.75 117 ALA A N 1
ATOM 925 C CA . ALA A 1 117 ? 7.855 13.758 6.691 1 97.75 117 ALA A CA 1
ATOM 926 C C . ALA A 1 117 ? 7.363 14.156 5.301 1 97.75 117 ALA A C 1
ATOM 928 O O . ALA A 1 117 ? 7.102 13.289 4.461 1 97.75 117 ALA A O 1
ATOM 929 N N . ILE A 1 118 ? 7.242 15.383 5.07 1 98.25 118 ILE A N 1
ATOM 930 C CA . ILE A 1 118 ? 6.84 15.875 3.758 1 98.25 118 ILE A CA 1
ATOM 931 C C . ILE A 1 118 ? 7.922 15.555 2.732 1 98.25 118 ILE A C 1
ATOM 933 O O . ILE A 1 118 ? 7.633 15.039 1.65 1 98.25 118 ILE A O 1
ATOM 937 N N . ALA A 1 119 ? 9.164 15.859 3.094 1 97.56 119 ALA A N 1
ATOM 938 C CA . ALA A 1 119 ? 10.266 15.586 2.184 1 97.56 119 ALA A CA 1
ATOM 939 C C . ALA A 1 119 ? 10.352 14.094 1.853 1 97.56 119 ALA A C 1
ATOM 941 O O . ALA A 1 119 ? 10.562 13.719 0.696 1 97.56 119 ALA A O 1
ATOM 942 N N . LEU A 1 120 ? 10.18 13.336 2.867 1 96.62 120 LEU A N 1
ATOM 943 C CA . LEU A 1 120 ? 10.195 11.891 2.645 1 96.62 120 LEU A CA 1
ATOM 944 C C . LEU A 1 120 ? 9.008 11.469 1.787 1 96.62 120 LEU A C 1
ATOM 946 O O . LEU A 1 120 ? 9.156 10.625 0.895 1 96.62 120 LEU A O 1
ATOM 950 N N . GLY A 1 121 ? 7.863 11.984 2.078 1 97.81 121 GLY A N 1
ATOM 951 C CA . GLY A 1 121 ? 6.699 11.688 1.261 1 97.81 121 GLY A CA 1
ATOM 952 C C . GLY A 1 121 ? 6.898 12.016 -0.206 1 97.81 121 GLY A C 1
ATOM 953 O O . GLY A 1 121 ? 6.508 11.242 -1.081 1 97.81 121 GLY A O 1
ATOM 954 N N . GLU A 1 122 ? 7.5 13.133 -0.466 1 97.69 122 GLU A N 1
ATOM 955 C CA . GLU A 1 122 ? 7.785 13.523 -1.843 1 97.69 122 GLU A CA 1
ATOM 956 C C . GLU A 1 122 ? 8.781 12.57 -2.494 1 97.69 122 GLU A C 1
ATOM 958 O O . GLU A 1 122 ? 8.648 12.234 -3.672 1 97.69 122 GLU A O 1
ATOM 963 N N . ALA A 1 123 ? 9.734 12.18 -1.747 1 96.38 123 ALA A N 1
ATOM 964 C CA . ALA A 1 123 ? 10.711 11.211 -2.256 1 96.38 123 ALA A CA 1
ATOM 965 C C . ALA A 1 123 ? 10.039 9.891 -2.609 1 96.38 123 ALA A C 1
ATOM 967 O O . ALA A 1 123 ? 10.398 9.25 -3.602 1 96.38 123 ALA A O 1
ATOM 968 N N . ILE A 1 124 ? 9.117 9.484 -1.786 1 96.69 124 ILE A N 1
ATOM 969 C CA . ILE A 1 124 ? 8.375 8.25 -2.039 1 96.69 124 ILE A CA 1
ATOM 970 C C . ILE A 1 124 ? 7.621 8.367 -3.361 1 96.69 124 ILE A C 1
ATOM 972 O O . ILE A 1 124 ? 7.684 7.469 -4.199 1 96.69 124 ILE A O 1
ATOM 976 N N . LEU A 1 125 ? 6.988 9.492 -3.582 1 96.25 125 LEU A N 1
ATOM 977 C CA . LEU A 1 125 ? 6.23 9.703 -4.809 1 96.25 125 LEU A CA 1
ATOM 978 C C . LEU A 1 125 ? 7.152 9.695 -6.023 1 96.25 125 LEU A C 1
ATOM 980 O O . LEU A 1 125 ? 6.773 9.203 -7.094 1 96.25 125 LEU A O 1
ATOM 984 N N . ASP A 1 126 ? 8.352 10.18 -5.875 1 94.12 126 ASP A N 1
ATOM 985 C CA . ASP A 1 126 ? 9.312 10.297 -6.969 1 94.12 126 ASP A CA 1
ATOM 986 C C . ASP A 1 126 ? 10.148 9.031 -7.117 1 94.12 126 ASP A C 1
ATOM 988 O O . ASP A 1 126 ? 11.023 8.953 -7.984 1 94.12 126 ASP A O 1
ATOM 992 N N . ASP A 1 127 ? 9.844 8.07 -6.305 1 90.62 127 ASP A N 1
ATOM 993 C CA . ASP A 1 127 ? 10.648 6.848 -6.281 1 90.62 127 ASP A CA 1
ATOM 994 C C . ASP A 1 127 ? 12.133 7.168 -6.148 1 90.62 127 ASP A C 1
ATOM 996 O O . ASP A 1 127 ? 12.961 6.656 -6.914 1 90.62 127 ASP A O 1
ATOM 1000 N N . ALA A 1 128 ? 12.398 8.047 -5.223 1 92.75 128 ALA A N 1
ATOM 1001 C CA . ALA A 1 128 ? 13.75 8.539 -4.996 1 92.75 128 ALA A CA 1
ATOM 1002 C C . ALA A 1 128 ? 14.172 8.344 -3.543 1 92.75 128 ALA A C 1
ATOM 1004 O O . ALA A 1 128 ? 13.328 8.117 -2.672 1 92.75 128 ALA A O 1
ATOM 1005 N N . PRO A 1 129 ? 15.508 8.289 -3.369 1 91.38 129 PRO A N 1
ATOM 1006 C CA . PRO A 1 129 ? 15.953 8.273 -1.974 1 91.38 129 PRO A CA 1
ATOM 1007 C C . PRO A 1 129 ? 15.43 9.469 -1.177 1 91.38 129 PRO A C 1
ATOM 1009 O O . PRO A 1 129 ? 15.336 10.578 -1.711 1 91.38 129 PRO A O 1
ATOM 1012 N N . GLY A 1 130 ? 15.047 9.18 0.024 1 89.88 130 GLY A N 1
ATOM 1013 C CA . GLY A 1 130 ? 14.57 10.227 0.911 1 89.88 130 GLY A CA 1
ATOM 1014 C C . GLY A 1 130 ? 15.617 10.703 1.894 1 89.88 130 GLY A C 1
ATOM 1015 O O . GLY A 1 130 ? 16.734 10.164 1.932 1 89.88 130 GLY A O 1
ATOM 1016 N N . PRO A 1 131 ? 15.258 11.727 2.586 1 90.56 131 PRO A N 1
ATOM 1017 C CA . PRO A 1 131 ? 16.172 12.242 3.605 1 90.56 131 PRO A CA 1
ATOM 1018 C C . PRO A 1 131 ? 16.359 11.289 4.781 1 90.56 131 PRO A C 1
ATOM 1020 O O . PRO A 1 131 ? 15.531 10.391 4.98 1 90.56 131 PRO A O 1
ATOM 1023 N N . ASP A 1 132 ? 17.516 11.531 5.484 1 85.25 132 ASP A N 1
ATOM 1024 C CA . ASP A 1 132 ? 17.703 10.789 6.727 1 85.25 132 ASP A CA 1
ATOM 1025 C C . ASP A 1 132 ? 16.688 11.227 7.785 1 85.25 132 ASP A C 1
ATOM 1027 O O . ASP A 1 132 ? 16.266 12.383 7.801 1 85.25 132 ASP A O 1
ATOM 1031 N N . GLU A 1 133 ? 16.25 10.25 8.633 1 76.38 133 GLU A N 1
ATOM 1032 C CA . GLU A 1 133 ? 15.391 10.625 9.75 1 76.38 133 GLU A CA 1
ATOM 1033 C C . GLU A 1 133 ? 16.109 11.57 10.711 1 76.38 133 GLU A C 1
ATOM 1035 O O . GLU A 1 133 ? 17.266 11.352 11.047 1 76.38 133 GLU A O 1
ATOM 1040 N N . PRO A 1 134 ? 15.305 12.672 11.062 1 74.12 134 PRO A N 1
ATOM 1041 C CA . PRO A 1 134 ? 15.914 13.57 12.039 1 74.12 134 PRO A CA 1
ATOM 1042 C C . PRO A 1 134 ? 16.25 12.867 13.352 1 74.12 134 PRO A C 1
ATOM 1044 O O . PRO A 1 134 ? 15.531 11.961 13.781 1 74.12 134 PRO A O 1
ATOM 1047 N N . ALA A 1 135 ? 17.5 13.086 13.891 1 64.56 135 ALA A N 1
ATOM 1048 C CA . ALA A 1 135 ? 17.906 12.523 15.18 1 64.56 135 ALA A CA 1
ATOM 1049 C C . ALA A 1 135 ? 16.938 12.922 16.281 1 64.56 135 ALA A C 1
ATOM 1051 O O . ALA A 1 135 ? 16.359 14.008 16.25 1 64.56 135 ALA A O 1
ATOM 1052 N N . ALA A 1 136 ? 16.125 12.023 16.938 1 57.62 136 ALA A N 1
ATOM 1053 C CA . ALA A 1 136 ? 15.312 12.383 18.094 1 57.62 136 ALA A CA 1
ATOM 1054 C C . ALA A 1 136 ? 16.109 13.258 19.062 1 57.62 136 ALA A C 1
ATOM 1056 O O . ALA A 1 136 ? 17.297 13.055 19.266 1 57.62 136 ALA A O 1
ATOM 1057 N N . ASP A 1 137 ? 15.797 14.492 19.156 1 50 137 ASP A N 1
ATOM 1058 C CA . ASP A 1 137 ? 16.453 15.188 20.25 1 50 137 ASP A CA 1
ATOM 1059 C C . ASP A 1 137 ? 16.375 14.367 21.547 1 50 137 ASP A C 1
ATOM 1061 O O . ASP A 1 137 ? 15.289 14.188 22.109 1 50 137 ASP A O 1
ATOM 1065 N N . GLY A 1 138 ? 16.906 13.273 21.625 1 43.03 138 GLY A N 1
ATOM 1066 C CA . GLY A 1 138 ? 17.062 12.664 22.938 1 43.03 138 GLY A CA 1
ATOM 1067 C C . GLY A 1 138 ? 17.484 13.656 24 1 43.03 138 GLY A C 1
ATOM 1068 O O . GLY A 1 138 ? 18.594 14.188 23.969 1 43.03 138 GLY A O 1
ATOM 1069 N N . GLY A 1 139 ? 16.547 14.5 24.422 1 38.12 139 GLY A N 1
ATOM 1070 C CA . GLY A 1 139 ? 16.906 15.086 25.703 1 38.12 139 GLY A CA 1
ATOM 1071 C C . GLY A 1 139 ? 17.594 14.102 26.641 1 38.12 139 GLY A C 1
ATOM 1072 O O . GLY A 1 139 ? 17.266 12.914 26.656 1 38.12 139 GLY A O 1
ATOM 1073 N N . ASP A 1 140 ? 18.844 14.273 26.781 1 40.44 140 ASP A N 1
ATOM 1074 C CA . ASP A 1 140 ? 19.516 13.664 27.922 1 40.44 140 ASP A CA 1
ATOM 1075 C C . ASP A 1 140 ? 18.625 13.664 29.156 1 40.44 140 ASP A C 1
ATOM 1077 O O . ASP A 1 140 ? 18.203 14.719 29.625 1 40.44 140 ASP A O 1
ATOM 1081 N N . PRO A 1 141 ? 17.797 12.656 29.406 1 42.19 141 PRO A N 1
ATOM 1082 C CA . PRO A 1 141 ? 17.172 12.758 30.719 1 42.19 141 PRO A CA 1
ATOM 1083 C C . PRO A 1 141 ? 18.125 13.25 31.797 1 42.19 141 PRO A C 1
ATOM 1085 O O . PRO A 1 141 ? 17.719 13.547 32.938 1 42.19 141 PRO A O 1
ATOM 1088 N N . ASP A 1 142 ? 19.312 12.805 31.516 1 37.12 142 ASP A N 1
ATOM 1089 C CA . ASP A 1 142 ? 20.219 13.086 32.625 1 37.12 142 ASP A CA 1
ATOM 1090 C C . ASP A 1 142 ? 20.672 14.539 32.625 1 37.12 142 ASP A C 1
ATOM 1092 O O . ASP A 1 142 ? 21.609 14.914 33.312 1 37.12 142 ASP A O 1
ATOM 1096 N N . ALA A 1 143 ? 19.984 15.453 31.875 1 33.34 143 ALA A N 1
ATOM 1097 C CA . ALA A 1 143 ? 20.391 16.812 32.25 1 33.34 143 ALA A CA 1
ATOM 1098 C C . ALA A 1 143 ? 19.609 17.328 33.438 1 33.34 143 ALA A C 1
ATOM 1100 O O . ALA A 1 143 ? 18.438 17 33.594 1 33.34 143 ALA A O 1
ATOM 1101 N N . MET B 1 1 ? -33.031 -16.734 1.261 1 91.19 1 MET B N 1
ATOM 1102 C CA . MET B 1 1 ? -32.094 -15.625 1.361 1 91.19 1 MET B CA 1
ATOM 1103 C C . MET B 1 1 ? -31.438 -15.352 0.016 1 91.19 1 MET B C 1
ATOM 1105 O O . MET B 1 1 ? -31.219 -16.266 -0.779 1 91.19 1 MET B O 1
ATOM 1109 N N . PRO B 1 2 ? -31.234 -14.07 -0.238 1 95.94 2 PRO B N 1
ATOM 1110 C CA . PRO B 1 2 ? -30.594 -13.773 -1.514 1 95.94 2 PRO B CA 1
ATOM 1111 C C . PRO B 1 2 ? -29.203 -14.406 -1.629 1 95.94 2 PRO B C 1
ATOM 1113 O O . PRO B 1 2 ? -28.609 -14.781 -0.618 1 95.94 2 PRO B O 1
ATOM 1116 N N . GLU B 1 3 ? -28.828 -14.633 -2.908 1 98.12 3 GLU B N 1
ATOM 1117 C CA . GLU B 1 3 ? -27.5 -15.141 -3.201 1 98.12 3 GLU B CA 1
ATOM 1118 C C . GLU B 1 3 ? -26.625 -14.07 -3.844 1 98.12 3 GLU B C 1
ATOM 1120 O O . GLU B 1 3 ? -27.094 -13.289 -4.672 1 98.12 3 GLU B O 1
ATOM 1125 N N . PHE B 1 4 ? -25.375 -14.102 -3.418 1 98.44 4 PHE B N 1
ATOM 1126 C CA . PHE B 1 4 ? -24.391 -13.188 -3.975 1 98.44 4 PHE B CA 1
ATOM 1127 C C . PHE B 1 4 ? -23.141 -13.938 -4.43 1 98.44 4 PHE B C 1
ATOM 1129 O O . PHE B 1 4 ? -22.688 -14.852 -3.74 1 98.44 4 PHE B O 1
ATOM 1136 N N . THR B 1 5 ? -22.609 -13.594 -5.605 1 98.56 5 THR B N 1
ATOM 1137 C CA . THR B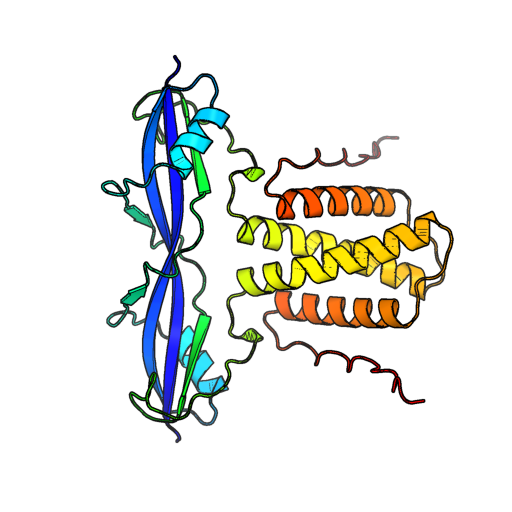 1 5 ? -21.297 -14.039 -6.031 1 98.56 5 THR B CA 1
ATOM 1138 C C . THR B 1 5 ? -20.234 -12.992 -5.688 1 98.56 5 THR B C 1
ATOM 1140 O O . THR B 1 5 ? -20.359 -11.828 -6.086 1 98.56 5 THR B O 1
ATOM 1143 N N . ILE B 1 6 ? -19.281 -13.453 -4.875 1 98.62 6 ILE B N 1
ATOM 1144 C CA . ILE B 1 6 ? -18.234 -12.547 -4.402 1 98.62 6 ILE B CA 1
ATOM 1145 C C . ILE B 1 6 ? -16.891 -12.953 -5.004 1 98.62 6 ILE B C 1
ATOM 1147 O O . ILE B 1 6 ? -16.547 -14.133 -5.059 1 98.62 6 ILE B O 1
ATOM 1151 N N . GLU B 1 7 ? -16.234 -11.969 -5.582 1 98.69 7 GLU B N 1
ATOM 1152 C CA . GLU B 1 7 ? -14.828 -12.148 -5.918 1 98.69 7 GLU B CA 1
ATOM 1153 C C . GLU B 1 7 ? -13.922 -11.664 -4.785 1 98.69 7 GLU B C 1
ATOM 1155 O O . GLU B 1 7 ? -14.039 -10.523 -4.34 1 98.69 7 GLU B O 1
ATOM 1160 N N . THR B 1 8 ? -13.055 -12.531 -4.277 1 98.69 8 THR B N 1
ATOM 1161 C CA . THR B 1 8 ? -12.031 -12.156 -3.312 1 98.69 8 THR B CA 1
ATOM 1162 C C . THR B 1 8 ? -10.641 -12.344 -3.906 1 98.69 8 THR B C 1
ATOM 1164 O O . THR B 1 8 ? -10.43 -13.188 -4.777 1 98.69 8 THR B O 1
ATOM 1167 N N . THR B 1 9 ? -9.82 -11.469 -3.461 1 98.56 9 THR B N 1
ATOM 1168 C CA . THR B 1 9 ? -8.461 -11.438 -3.975 1 98.56 9 THR B CA 1
ATOM 1169 C C . THR B 1 9 ? -7.453 -11.32 -2.832 1 98.56 9 THR B C 1
ATOM 1171 O O . THR B 1 9 ? -7.766 -10.75 -1.783 1 98.56 9 THR B O 1
ATOM 1174 N N . TYR B 1 10 ? -6.324 -11.93 -2.971 1 98.19 10 TYR B N 1
ATOM 1175 C CA . TYR B 1 10 ? -5.148 -11.594 -2.174 1 98.19 10 TYR B CA 1
ATOM 1176 C C . TYR B 1 10 ? -3.916 -11.453 -3.057 1 98.19 10 TYR B C 1
ATOM 1178 O O . TYR B 1 10 ? -3.9 -11.922 -4.195 1 98.19 10 T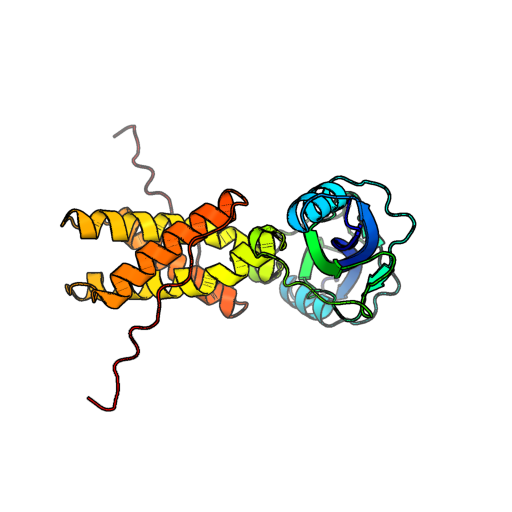YR B O 1
ATOM 1186 N N . HIS B 1 11 ? -2.912 -10.773 -2.518 1 98.25 11 HIS B N 1
ATOM 1187 C CA . HIS B 1 11 ? -1.659 -10.602 -3.244 1 98.25 11 HIS B CA 1
ATOM 1188 C C . HIS B 1 11 ? -0.61 -11.609 -2.789 1 98.25 11 HIS B C 1
ATOM 1190 O O . HIS B 1 11 ? -0.244 -11.641 -1.612 1 98.25 11 HIS B O 1
ATOM 1196 N N . LEU B 1 12 ? -0.106 -12.344 -3.713 1 98.44 12 LEU B N 1
ATOM 1197 C CA . LEU B 1 12 ? 0.884 -13.398 -3.496 1 98.44 12 LEU B CA 1
ATOM 1198 C C . LEU B 1 12 ? 2.277 -12.914 -3.889 1 98.44 12 LEU B C 1
ATOM 1200 O O . LEU B 1 12 ? 2.52 -12.578 -5.051 1 98.44 12 LEU B O 1
ATOM 1204 N N . PRO B 1 13 ? 3.193 -12.875 -2.91 1 98.56 13 PRO B N 1
ATOM 1205 C CA . PRO B 1 13 ? 4.57 -12.555 -3.301 1 98.56 13 PRO B CA 1
ATOM 1206 C C . PRO B 1 13 ? 5.207 -13.648 -4.152 1 98.56 13 PRO B C 1
ATOM 1208 O O . PRO B 1 13 ? 5.148 -14.828 -3.797 1 98.56 13 PRO B O 1
ATOM 1211 N N . VAL B 1 14 ? 5.723 -13.258 -5.273 1 98.69 14 VAL B N 1
ATOM 1212 C CA . VAL B 1 14 ? 6.535 -14.094 -6.156 1 98.69 14 VAL B CA 1
ATOM 1213 C C . VAL B 1 14 ? 7.945 -13.523 -6.254 1 98.69 14 VAL B C 1
ATOM 1215 O O . VAL B 1 14 ? 8.125 -12.336 -6.547 1 98.69 14 VAL B O 1
ATOM 1218 N N . PHE B 1 15 ? 8.93 -14.383 -5.953 1 98.69 15 PHE B N 1
ATOM 1219 C CA . PHE B 1 15 ? 10.281 -13.836 -5.926 1 98.69 15 PHE B CA 1
ATOM 1220 C C . PHE B 1 15 ? 11.242 -14.711 -6.719 1 98.69 15 PHE B C 1
ATOM 1222 O O . PHE B 1 15 ? 10.922 -15.859 -7.043 1 98.69 15 PHE B O 1
ATOM 1229 N N . ARG B 1 16 ? 12.391 -14.07 -7.055 1 98.56 16 ARG B N 1
ATOM 1230 C CA . ARG B 1 16 ? 13.477 -14.773 -7.738 1 98.56 16 ARG B CA 1
ATOM 1231 C C . ARG B 1 16 ? 14.836 -14.258 -7.281 1 98.56 16 ARG B C 1
ATOM 1233 O O . ARG B 1 16 ? 14.938 -13.148 -6.762 1 98.56 16 ARG B O 1
ATOM 1240 N N . HIS B 1 17 ? 15.812 -15.148 -7.438 1 98.12 17 HIS B N 1
ATOM 1241 C CA . HIS B 1 17 ? 17.219 -14.789 -7.23 1 98.12 17 HIS B CA 1
ATOM 1242 C C . HIS B 1 17 ? 17.969 -14.742 -8.555 1 98.12 17 HIS B C 1
ATOM 1244 O O . HIS B 1 17 ? 17.797 -15.617 -9.406 1 98.12 17 HIS B O 1
ATOM 1250 N N . ALA B 1 18 ? 18.75 -13.719 -8.734 1 98.31 18 ALA B N 1
ATOM 1251 C CA . ALA B 1 18 ? 19.656 -13.648 -9.883 1 98.31 18 ALA B CA 1
ATOM 1252 C C . ALA B 1 18 ? 20.938 -12.898 -9.539 1 98.31 18 ALA B C 1
ATOM 1254 O O . ALA B 1 18 ? 20.938 -12.047 -8.641 1 98.31 18 ALA B O 1
ATOM 1255 N N . THR B 1 19 ? 21.953 -13.266 -10.242 1 98 19 THR B N 1
ATOM 1256 C CA . THR B 1 19 ? 23.25 -12.648 -10.008 1 98 19 THR B CA 1
ATOM 1257 C C . THR B 1 19 ? 23.562 -11.641 -11.109 1 98 19 THR B C 1
ATOM 1259 O O . THR B 1 19 ? 23.328 -11.898 -12.289 1 98 19 THR B O 1
ATOM 1262 N N . TYR B 1 20 ? 24.125 -10.484 -10.688 1 98.38 20 TYR B N 1
ATOM 1263 C CA . TYR B 1 20 ? 24.5 -9.438 -11.625 1 98.38 20 TYR B CA 1
ATOM 1264 C C . TYR B 1 20 ? 25.906 -8.922 -11.336 1 98.38 20 TYR B C 1
ATOM 1266 O O . TYR B 1 20 ? 26.297 -8.781 -10.172 1 98.38 20 TYR B O 1
ATOM 1274 N N . SER B 1 21 ? 26.625 -8.703 -12.438 1 98.25 21 SER B N 1
ATOM 1275 C CA . SER B 1 21 ? 27.891 -7.98 -12.328 1 98.25 21 SER B CA 1
ATOM 1276 C C . SER B 1 21 ? 27.688 -6.477 -12.453 1 98.25 21 SER B C 1
ATOM 1278 O O . SER B 1 21 ? 27.125 -5.996 -13.438 1 98.25 21 SER B O 1
ATOM 1280 N N . ALA B 1 22 ? 28.125 -5.73 -11.336 1 98.19 22 ALA B N 1
ATOM 1281 C CA . ALA B 1 22 ? 27.938 -4.285 -11.32 1 98.19 22 ALA B CA 1
ATOM 1282 C C . ALA B 1 22 ? 28.953 -3.613 -10.391 1 98.19 22 ALA B C 1
ATOM 1284 O O . ALA B 1 22 ? 29.422 -4.23 -9.43 1 98.19 22 ALA B O 1
ATOM 1285 N N . ASP B 1 23 ? 29.156 -2.297 -10.617 1 98 23 ASP B N 1
ATOM 1286 C CA . ASP B 1 23 ? 30.125 -1.548 -9.82 1 98 23 ASP B CA 1
ATOM 1287 C C . ASP B 1 23 ? 29.625 -1.356 -8.391 1 98 23 ASP B C 1
ATOM 1289 O O . ASP B 1 23 ? 30.422 -1.277 -7.453 1 98 23 ASP B O 1
ATOM 1293 N N . THR B 1 24 ? 28.328 -1.251 -8.203 1 97.69 24 THR B N 1
ATOM 1294 C CA . THR B 1 24 ? 27.703 -1.056 -6.895 1 97.69 24 THR B CA 1
ATOM 1295 C C . THR B 1 24 ? 26.484 -1.96 -6.73 1 97.69 24 THR B C 1
ATOM 1297 O O . THR B 1 24 ? 25.938 -2.449 -7.719 1 97.69 24 THR B O 1
ATOM 1300 N N . SER B 1 25 ? 26.156 -2.193 -5.473 1 97.12 25 SER B N 1
ATOM 1301 C CA . SER B 1 25 ? 24.938 -2.963 -5.211 1 97.12 25 SER B CA 1
ATOM 1302 C C . SER B 1 25 ? 23.703 -2.26 -5.773 1 97.12 25 SER B C 1
ATOM 1304 O O . SER B 1 25 ? 22.766 -2.912 -6.242 1 97.12 25 SER B O 1
ATOM 1306 N N . GLU B 1 26 ? 23.656 -0.957 -5.785 1 96.69 26 GLU B N 1
ATOM 1307 C CA . GLU B 1 26 ? 22.531 -0.199 -6.324 1 96.69 26 GLU B CA 1
ATOM 1308 C C . GLU B 1 26 ? 22.391 -0.419 -7.824 1 96.69 26 GLU B C 1
ATOM 1310 O O . GLU B 1 26 ? 21.281 -0.57 -8.328 1 96.69 26 GLU B O 1
ATOM 1315 N N . ALA B 1 27 ? 23.484 -0.371 -8.484 1 97.88 27 ALA B N 1
ATOM 1316 C CA . ALA B 1 27 ? 23.453 -0.637 -9.914 1 97.88 27 ALA B CA 1
ATOM 1317 C C . ALA B 1 27 ? 22.938 -2.045 -10.203 1 97.88 27 ALA B C 1
ATOM 1319 O O . ALA B 1 27 ? 22.188 -2.256 -11.148 1 97.88 27 ALA B O 1
ATOM 1320 N N . ALA B 1 28 ? 23.328 -2.996 -9.375 1 98.5 28 ALA B N 1
ATOM 1321 C CA . ALA B 1 28 ? 22.859 -4.371 -9.508 1 98.5 28 ALA B CA 1
ATOM 1322 C C . ALA B 1 28 ? 21.344 -4.445 -9.305 1 98.5 28 ALA B C 1
ATOM 1324 O O . ALA B 1 28 ? 20.656 -5.188 -10.008 1 98.5 28 ALA B O 1
ATOM 1325 N N . CYS B 1 29 ? 20.859 -3.672 -8.336 1 98.31 29 CYS B N 1
ATOM 1326 C CA . CYS B 1 29 ? 19.422 -3.635 -8.086 1 98.31 29 CYS B CA 1
ATOM 1327 C C . CYS B 1 29 ? 18.656 -3.131 -9.312 1 98.31 29 CYS B C 1
ATOM 1329 O O . CYS B 1 29 ? 17.625 -3.688 -9.672 1 98.31 29 CYS B O 1
ATOM 1331 N N . ARG B 1 30 ? 19.125 -2.146 -9.984 1 97.69 30 ARG B N 1
ATOM 1332 C CA . ARG B 1 30 ? 18.484 -1.597 -11.172 1 97.69 30 ARG B CA 1
ATOM 1333 C C . ARG B 1 30 ? 18.469 -2.617 -12.305 1 97.69 30 ARG B C 1
ATOM 1335 O O . ARG B 1 30 ? 17.453 -2.762 -13 1 97.69 30 ARG B O 1
ATOM 1342 N N . LEU B 1 31 ? 19.531 -3.303 -12.477 1 98.5 31 LEU B N 1
ATOM 1343 C CA . LEU B 1 31 ? 19.578 -4.367 -13.477 1 98.5 31 LEU B CA 1
ATOM 1344 C C . LEU B 1 31 ? 18.547 -5.441 -13.172 1 98.5 31 LEU B C 1
ATOM 1346 O O . LEU B 1 31 ? 17.859 -5.918 -14.078 1 98.5 31 LEU B O 1
ATOM 1350 N N . ALA B 1 32 ? 18.484 -5.75 -11.875 1 98.56 32 ALA B N 1
ATOM 1351 C CA . ALA B 1 32 ? 17.562 -6.805 -11.453 1 98.56 32 ALA B CA 1
ATOM 1352 C C . ALA B 1 32 ? 16.109 -6.414 -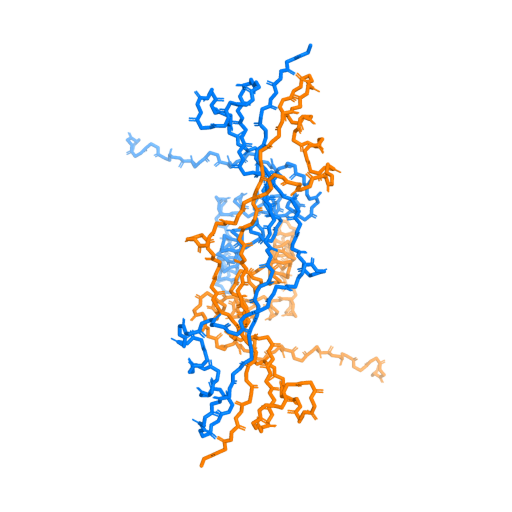11.734 1 98.56 32 ALA B C 1
ATOM 1354 O O . ALA B 1 32 ? 15.32 -7.242 -12.18 1 98.56 32 ALA B O 1
ATOM 1355 N N . ILE B 1 33 ? 15.727 -5.219 -11.469 1 98.12 33 ILE B N 1
ATOM 1356 C CA . ILE B 1 33 ? 14.359 -4.73 -11.664 1 98.12 33 ILE B CA 1
ATOM 1357 C C . ILE B 1 33 ? 14.016 -4.738 -13.148 1 98.12 33 ILE B C 1
ATOM 1359 O O . ILE B 1 33 ? 12.891 -5.07 -13.523 1 98.12 33 ILE B O 1
ATOM 1363 N N . GLU B 1 34 ? 14.969 -4.484 -14.023 1 97.56 34 GLU B N 1
ATOM 1364 C CA . GLU B 1 34 ? 14.734 -4.391 -15.461 1 97.56 34 GLU B CA 1
ATOM 1365 C C . GLU B 1 34 ? 14.727 -5.77 -16.109 1 97.56 34 GLU B C 1
ATOM 1367 O O . GLU B 1 34 ? 14.258 -5.93 -17.25 1 97.56 34 GLU B O 1
ATOM 1372 N N . ASP B 1 35 ? 15.305 -6.68 -15.461 1 97.94 35 ASP B N 1
ATOM 1373 C CA . ASP B 1 35 ? 15.414 -8.039 -15.977 1 97.94 35 ASP B CA 1
ATOM 1374 C C . ASP B 1 35 ? 14.039 -8.703 -16.062 1 97.94 35 ASP B C 1
ATOM 1376 O O . ASP B 1 35 ? 13.375 -8.906 -15.047 1 97.94 35 ASP B O 1
ATOM 1380 N N . LYS B 1 36 ? 13.586 -9.18 -17.188 1 96.19 36 LYS B N 1
ATOM 1381 C CA . LYS B 1 36 ? 12.234 -9.688 -17.406 1 96.19 36 LYS B CA 1
ATOM 1382 C C . LYS B 1 36 ? 12.219 -11.219 -17.391 1 96.19 36 LYS B C 1
ATOM 1384 O O . LYS B 1 36 ? 11.164 -11.828 -17.594 1 96.19 36 LYS B O 1
ATOM 1389 N N . ASP B 1 37 ? 13.383 -11.797 -17.172 1 97.5 37 ASP B N 1
ATOM 1390 C CA . ASP B 1 37 ? 13.445 -13.25 -17.125 1 97.5 37 ASP B CA 1
ATOM 1391 C C . ASP B 1 37 ? 13.039 -13.766 -15.742 1 97.5 37 ASP B C 1
ATOM 1393 O O . ASP B 1 37 ? 13.844 -13.773 -14.812 1 97.5 37 ASP B O 1
ATOM 1397 N N . TRP B 1 38 ? 11.828 -14.336 -15.578 1 96.75 38 TRP B N 1
ATOM 1398 C CA . TRP B 1 38 ? 11.289 -14.812 -14.312 1 96.75 38 TRP B CA 1
ATOM 1399 C C . TRP B 1 38 ? 11.234 -16.344 -14.289 1 96.75 38 TRP B C 1
ATOM 1401 O O . TRP B 1 38 ? 10.43 -16.922 -13.555 1 96.75 38 TRP B O 1
ATOM 1411 N N . SER B 1 39 ? 12.062 -17.047 -15.039 1 95.12 39 SER B N 1
ATOM 1412 C CA . SER B 1 39 ? 12.07 -18.5 -15.109 1 95.12 39 SER B CA 1
ATOM 1413 C C . SER B 1 39 ? 12.422 -19.125 -13.758 1 95.12 39 SER B C 1
ATOM 1415 O O . SER B 1 39 ? 11.977 -20.219 -13.438 1 95.12 39 SER B O 1
ATOM 1417 N N . GLY B 1 40 ? 13.047 -18.531 -12.891 1 94.5 40 GLY B N 1
ATOM 1418 C CA . GLY B 1 40 ? 13.461 -19.062 -11.594 1 94.5 40 GLY B CA 1
ATOM 1419 C C . GLY B 1 40 ? 12.617 -18.547 -10.445 1 94.5 40 GLY B C 1
ATOM 1420 O O . GLY B 1 40 ? 13.008 -18.672 -9.281 1 94.5 40 GLY B O 1
ATOM 1421 N N . GLN B 1 41 ? 11.438 -18.156 -10.727 1 97.38 41 GLN B N 1
ATOM 1422 C CA . GLN B 1 41 ? 10.594 -17.547 -9.695 1 97.38 41 GLN B CA 1
ATOM 1423 C C . GLN B 1 41 ? 10.047 -18.609 -8.742 1 97.38 41 GLN B C 1
ATOM 1425 O O . GLN B 1 41 ? 9.938 -19.781 -9.102 1 97.38 41 GLN B O 1
ATOM 1430 N N . ARG B 1 42 ? 9.727 -18.109 -7.492 1 98.06 42 ARG B N 1
ATOM 1431 C CA . ARG B 1 42 ? 9.078 -18.875 -6.438 1 98.06 42 ARG B CA 1
ATOM 1432 C C . ARG B 1 42 ? 7.938 -18.094 -5.805 1 98.06 42 ARG B C 1
ATOM 1434 O O . ARG B 1 42 ? 8 -16.859 -5.707 1 98.06 42 ARG B O 1
ATOM 1441 N N . GLU B 1 43 ? 6.988 -18.859 -5.441 1 97.75 43 GLU B N 1
ATOM 1442 C CA . GLU B 1 43 ? 5.848 -18.266 -4.742 1 97.75 43 GLU B CA 1
ATOM 1443 C C . GLU B 1 43 ? 5.992 -18.422 -3.23 1 97.75 43 GLU B C 1
ATOM 1445 O O . GLU B 1 43 ? 6.41 -19.484 -2.744 1 97.75 43 GLU B O 1
ATOM 1450 N N . ASP B 1 44 ? 5.727 -17.391 -2.527 1 97.62 44 ASP B N 1
ATOM 1451 C CA . ASP B 1 44 ? 5.762 -17.422 -1.068 1 97.62 44 ASP B CA 1
ATOM 1452 C C . ASP B 1 44 ? 4.363 -17.25 -0.479 1 97.62 44 ASP B C 1
ATOM 1454 O O . ASP B 1 44 ? 4 -16.172 -0.025 1 97.62 44 ASP B O 1
ATOM 1458 N N . TYR B 1 45 ? 3.637 -18.344 -0.305 1 95.88 45 TYR B N 1
ATOM 1459 C CA . TYR B 1 45 ? 2.248 -18.312 0.146 1 95.88 45 TYR B CA 1
ATOM 1460 C C . TYR B 1 45 ? 2.154 -17.875 1.6 1 95.88 45 TYR B C 1
ATOM 1462 O O . TYR B 1 45 ? 1.165 -17.25 2.002 1 95.88 45 TYR B O 1
ATOM 1470 N N . GLU B 1 46 ? 3.17 -18.109 2.396 1 95.56 46 GLU B N 1
ATOM 1471 C CA . GLU B 1 46 ? 3.15 -17.781 3.82 1 95.56 46 GLU B CA 1
ATOM 1472 C C . GLU B 1 46 ? 3.182 -16.281 4.039 1 95.56 46 GLU B C 1
ATOM 1474 O O . GLU B 1 46 ? 2.752 -15.789 5.086 1 95.56 46 GLU B O 1
ATOM 1479 N N . SER B 1 47 ? 3.609 -15.508 3.057 1 95.69 47 SER B N 1
ATOM 1480 C CA . SER B 1 47 ? 3.752 -14.062 3.172 1 95.69 47 SER B CA 1
ATOM 1481 C C . SER B 1 47 ? 2.693 -13.336 2.35 1 95.69 47 SER B C 1
ATOM 1483 O O . SER B 1 47 ? 2.857 -12.156 2.021 1 95.69 47 SER B O 1
ATOM 1485 N N . SER B 1 48 ? 1.646 -14.047 2.092 1 96.12 48 SER B N 1
ATOM 1486 C CA . SER B 1 48 ? 0.578 -13.453 1.292 1 96.12 48 SER B CA 1
ATOM 1487 C C . SER B 1 48 ? -0.118 -12.328 2.047 1 96.12 48 SER B C 1
ATOM 1489 O O . SER B 1 48 ? -0.137 -12.32 3.279 1 96.12 48 SER B O 1
ATOM 1491 N N . GLY B 1 49 ? -0.619 -11.383 1.208 1 95 49 GLY B N 1
ATOM 1492 C CA . GLY B 1 49 ? -1.39 -10.297 1.789 1 95 49 GLY B CA 1
ATOM 1493 C C . GLY B 1 49 ? -2.766 -10.727 2.262 1 95 49 GLY B C 1
ATOM 1494 O O . GLY B 1 49 ? -3.135 -11.898 2.133 1 95 49 GLY B O 1
ATOM 1495 N N . GLU B 1 50 ? -3.5 -9.758 2.791 1 96.19 50 GLU B N 1
ATOM 1496 C CA . GLU B 1 50 ? -4.836 -10.031 3.307 1 96.19 50 GLU B CA 1
ATOM 1497 C C . GLU B 1 50 ? -5.82 -10.312 2.174 1 96.19 50 GLU B C 1
ATOM 1499 O O . GLU B 1 50 ? -5.633 -9.844 1.051 1 96.19 50 GLU B O 1
ATOM 1504 N N . THR B 1 51 ? -6.816 -11.102 2.455 1 97.88 51 THR B N 1
ATOM 1505 C CA . THR B 1 51 ? -7.934 -11.297 1.534 1 97.88 51 THR B CA 1
ATOM 1506 C C . THR B 1 51 ? -8.859 -10.086 1.543 1 97.88 51 THR B C 1
ATOM 1508 O O . THR B 1 51 ? -9.164 -9.539 2.605 1 97.88 51 THR B O 1
ATOM 1511 N N . TYR B 1 52 ? -9.25 -9.633 0.372 1 97.75 52 TYR B N 1
ATOM 1512 C CA . TYR B 1 52 ? -10.156 -8.5 0.23 1 97.75 52 TYR B CA 1
ATOM 1513 C C . TYR B 1 52 ? -11.133 -8.719 -0.92 1 97.75 52 TYR B C 1
ATOM 1515 O O . TYR B 1 52 ? -11.008 -9.688 -1.67 1 97.75 52 TYR B O 1
ATOM 1523 N N . VAL B 1 53 ? -12.148 -7.852 -0.977 1 98.44 53 VAL B N 1
ATOM 1524 C CA . VAL B 1 53 ? -13.211 -8.023 -1.967 1 98.44 53 VAL B CA 1
ATOM 1525 C C . VAL B 1 53 ? -12.906 -7.168 -3.195 1 98.44 53 VAL B C 1
ATOM 1527 O O . VAL B 1 53 ? -12.562 -5.988 -3.07 1 98.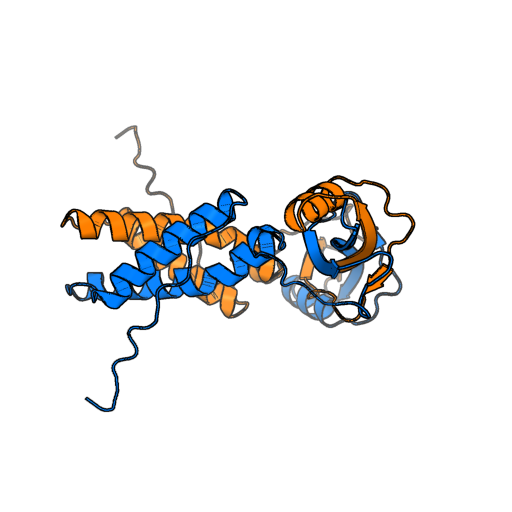44 53 VAL B O 1
ATOM 1530 N N . THR B 1 54 ? -13.07 -7.797 -4.375 1 98.31 54 THR B N 1
ATOM 1531 C CA . THR B 1 54 ? -12.789 -7.059 -5.602 1 98.31 54 THR B CA 1
ATOM 1532 C C . THR B 1 54 ? -14.016 -7.039 -6.512 1 98.31 54 THR B C 1
ATOM 1534 O O . THR B 1 54 ? -14.039 -6.312 -7.508 1 98.31 54 THR B O 1
ATOM 1537 N N . GLY B 1 55 ? -15.031 -7.852 -6.184 1 98.5 55 GLY B N 1
ATOM 1538 C CA . GLY B 1 55 ? -16.234 -7.844 -6.992 1 98.5 55 GLY B CA 1
ATOM 1539 C C . GLY B 1 55 ? -17.438 -8.43 -6.277 1 98.5 55 GLY B C 1
ATOM 1540 O O . GLY B 1 55 ? -17.297 -9.328 -5.449 1 98.5 55 GLY B O 1
ATOM 1541 N N . ILE B 1 56 ? -18.625 -7.844 -6.582 1 98.62 56 ILE B N 1
ATOM 1542 C CA . ILE B 1 56 ? -19.906 -8.305 -6.035 1 98.62 56 ILE B CA 1
ATOM 1543 C C . ILE B 1 56 ? -20.953 -8.367 -7.148 1 98.62 56 ILE B C 1
ATOM 1545 O O . ILE B 1 56 ? -21.125 -7.41 -7.906 1 98.62 56 ILE B O 1
ATOM 1549 N N . TRP B 1 57 ? -21.578 -9.438 -7.207 1 98.5 57 TRP B N 1
ATOM 1550 C CA . TRP B 1 57 ? -22.672 -9.594 -8.141 1 98.5 57 TRP B CA 1
ATOM 1551 C C . TRP B 1 57 ? -23.891 -10.227 -7.461 1 98.5 57 TRP B C 1
ATOM 1553 O O . TRP B 1 57 ? -23.734 -11.086 -6.59 1 98.5 57 TRP B O 1
ATOM 1563 N N . GLU B 1 58 ? -25.016 -9.82 -7.895 1 97.25 58 GLU B N 1
ATOM 1564 C CA . GLU B 1 58 ? -26.219 -10.469 -7.391 1 97.25 58 GLU B CA 1
ATOM 1565 C C . GLU B 1 58 ? -26.5 -11.773 -8.133 1 97.25 58 GLU B C 1
ATOM 1567 O O . GLU B 1 58 ? -26.438 -11.82 -9.359 1 97.25 58 GLU B O 1
ATOM 1572 N N . GLY B 1 59 ? -26.734 -12.844 -7.348 1 96.69 59 GLY B N 1
ATOM 1573 C CA . GLY B 1 59 ? -27.094 -14.125 -7.941 1 96.69 59 GLY B CA 1
ATOM 1574 C C . GLY B 1 59 ? -25.969 -15.148 -7.859 1 96.69 59 GLY B C 1
ATOM 1575 O O . GLY B 1 59 ? -24.812 -14.789 -7.617 1 96.69 59 GLY B O 1
ATOM 1576 N N . ALA B 1 60 ? -26.281 -16.359 -8.023 1 96.75 60 ALA B N 1
ATOM 1577 C CA . ALA B 1 60 ? -25.328 -17.469 -8.023 1 96.75 60 ALA B CA 1
ATOM 1578 C C . ALA B 1 60 ? -24.531 -17.5 -9.328 1 96.75 60 ALA B C 1
ATOM 1580 O O . ALA B 1 60 ? -25.094 -17.344 -10.414 1 96.75 60 ALA B O 1
ATOM 1581 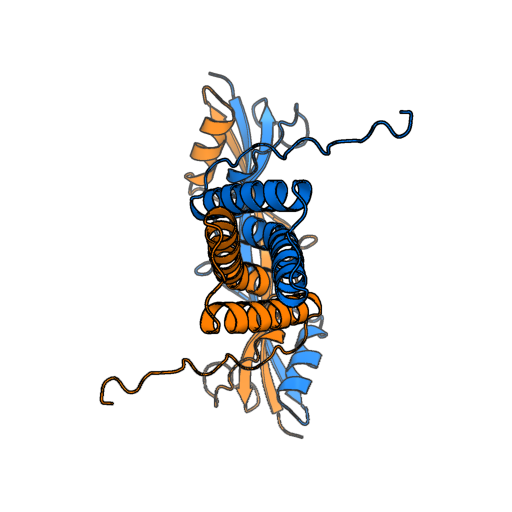N N . ASP B 1 61 ? -23.203 -17.688 -9.156 1 96 61 ASP B N 1
ATOM 1582 C CA . ASP B 1 61 ? -22.297 -17.797 -10.305 1 96 61 ASP B CA 1
ATOM 1583 C C . ASP B 1 61 ? -22.5 -16.641 -11.273 1 96 61 ASP B C 1
ATOM 1585 O O . ASP B 1 61 ? -22.609 -16.844 -12.484 1 96 61 ASP B O 1
ATOM 1589 N N . ALA B 1 62 ? -22.625 -15.492 -10.727 1 96.75 62 ALA B N 1
ATOM 1590 C CA . ALA B 1 62 ? -23.031 -14.336 -11.508 1 96.75 62 ALA B CA 1
ATOM 1591 C C . ALA B 1 62 ? -21.844 -13.445 -11.844 1 96.75 62 ALA B C 1
ATOM 1593 O O . ALA B 1 62 ? -22 -12.375 -12.438 1 96.75 62 ALA B O 1
ATOM 1594 N N . ALA B 1 63 ? -20.641 -13.867 -11.547 1 95.81 63 ALA B N 1
ATOM 1595 C CA . ALA B 1 63 ? -19.469 -13.039 -11.812 1 95.81 63 ALA B CA 1
ATOM 1596 C C . ALA B 1 63 ? -19.406 -12.625 -13.281 1 95.81 63 ALA B C 1
ATOM 1598 O O . ALA B 1 63 ? -19.516 -13.469 -14.172 1 95.81 63 ALA B O 1
ATOM 1599 N N . TYR B 1 64 ? -19.344 -11.305 -13.539 1 94.94 64 TYR B N 1
ATOM 1600 C CA . TYR B 1 64 ? -19.203 -10.672 -14.844 1 94.94 64 TYR B CA 1
ATOM 1601 C C . TYR B 1 64 ? -20.469 -10.852 -15.68 1 94.94 64 TYR B C 1
ATOM 1603 O O . TYR B 1 64 ? -20.469 -10.57 -16.875 1 94.94 64 TYR B O 1
ATOM 1611 N N . ARG B 1 65 ? -21.562 -11.383 -15.227 1 93.19 65 ARG B N 1
ATOM 1612 C CA . ARG B 1 65 ? -22.797 -11.609 -15.969 1 93.19 65 ARG B CA 1
ATOM 1613 C C . ARG B 1 65 ? -23.984 -11.008 -15.234 1 93.19 65 ARG B C 1
ATOM 1615 O O . ARG B 1 65 ? -24.984 -10.648 -15.867 1 93.19 65 ARG B O 1
ATOM 1622 N N . GLY B 1 66 ? -23.969 -11.031 -13.977 1 88.56 66 GLY B N 1
ATOM 1623 C CA . GLY B 1 66 ? -25.062 -10.516 -13.172 1 88.56 66 GLY B CA 1
ATOM 1624 C C . GLY B 1 66 ? -24.938 -9.039 -12.867 1 88.56 66 GLY B C 1
ATOM 1625 O O . GLY B 1 66 ? -24.094 -8.352 -13.445 1 88.56 66 GLY B O 1
ATOM 1626 N N . GLN B 1 67 ? -25.953 -8.602 -12.141 1 93.56 67 GLN B N 1
ATOM 1627 C CA . GLN B 1 67 ? -25.922 -7.207 -11.703 1 93.56 67 GLN B CA 1
ATOM 1628 C C . GLN B 1 67 ? -24.734 -6.945 -10.781 1 93.56 67 GLN B C 1
ATOM 1630 O O . GLN B 1 67 ? -24.656 -7.52 -9.695 1 93.56 67 GLN B O 1
ATOM 1635 N N . ALA B 1 68 ? -23.891 -6.105 -11.234 1 96.5 68 ALA B N 1
ATOM 1636 C CA . ALA B 1 68 ? -22.734 -5.742 -10.43 1 96.5 68 ALA B CA 1
ATOM 1637 C C . ALA B 1 68 ? -23.109 -4.75 -9.336 1 96.5 68 ALA B C 1
ATOM 1639 O O . ALA B 1 68 ? -23.906 -3.84 -9.562 1 96.5 68 ALA B O 1
ATOM 1640 N N . ILE B 1 69 ? -22.625 -4.957 -8.148 1 97.25 69 ILE B N 1
ATOM 1641 C CA . ILE B 1 69 ? -22.781 -4.078 -7 1 97.25 69 ILE B CA 1
ATOM 1642 C C . ILE B 1 69 ? -21.438 -3.414 -6.688 1 97.25 69 ILE B C 1
ATOM 1644 O O . ILE B 1 69 ? -20.391 -4.074 -6.676 1 97.25 69 ILE B O 1
ATOM 1648 N N . PRO B 1 70 ? -21.469 -2.111 -6.449 1 96.12 70 PRO B N 1
ATOM 1649 C CA . PRO B 1 70 ? -20.219 -1.466 -6.074 1 96.12 70 PRO B CA 1
ATOM 1650 C C . PRO B 1 70 ? -19.625 -2.021 -4.777 1 96.12 70 PRO B C 1
ATOM 1652 O O . PRO B 1 70 ? -20.359 -2.254 -3.812 1 96.12 70 PRO B O 1
ATOM 1655 N N . VAL B 1 71 ? -18.344 -2.277 -4.797 1 96.75 71 VAL B N 1
ATOM 1656 C CA . VAL B 1 71 ? -17.656 -2.748 -3.605 1 96.75 71 VAL B CA 1
ATOM 1657 C C . VAL B 1 71 ? -17.469 -1.594 -2.623 1 96.75 71 VAL B C 1
ATOM 1659 O O . VAL B 1 71 ? -16.828 -0.592 -2.945 1 96.75 71 VAL B O 1
ATOM 1662 N N . PRO B 1 72 ? -18 -1.751 -1.419 1 93.75 72 PRO B N 1
ATOM 1663 C CA . PRO B 1 72 ? -17.719 -0.722 -0.417 1 93.75 72 PRO B CA 1
ATOM 1664 C C . PRO B 1 72 ? -16.219 -0.569 -0.134 1 93.75 72 PRO B C 1
ATOM 1666 O O . PRO B 1 72 ? -15.492 -1.562 -0.111 1 93.75 72 PRO B O 1
ATOM 1669 N N . ARG B 1 73 ? -15.75 0.583 0.208 1 90.75 73 ARG B N 1
ATOM 1670 C CA . ARG B 1 73 ? -14.336 0.935 0.323 1 90.75 73 ARG B CA 1
ATOM 1671 C C . ARG B 1 73 ? -13.664 0.136 1.433 1 90.75 73 ARG B C 1
ATOM 1673 O O . ARG B 1 73 ? -12.492 -0.236 1.313 1 90.75 73 ARG B O 1
ATOM 1680 N N . HIS B 1 74 ? -14.383 -0.109 2.482 1 92.25 74 HIS B N 1
ATOM 1681 C CA . HIS B 1 74 ? -13.742 -0.742 3.631 1 92.25 74 HIS B CA 1
ATOM 1682 C C . HIS B 1 74 ? -13.477 -2.221 3.369 1 92.25 74 HIS B C 1
ATOM 1684 O O . HIS B 1 74 ? -12.789 -2.881 4.152 1 92.25 74 HIS B O 1
ATOM 1690 N N . PHE B 1 75 ? -13.938 -2.811 2.18 1 95.81 75 PHE B N 1
ATOM 1691 C CA . PHE B 1 75 ? -13.648 -4.191 1.811 1 95.81 75 PHE B CA 1
ATOM 1692 C C . PHE B 1 75 ? -12.438 -4.258 0.883 1 95.81 75 PHE B C 1
ATOM 1694 O O . PHE B 1 75 ? -11.977 -5.348 0.534 1 95.81 75 PHE B O 1
ATOM 1701 N N . GLU B 1 76 ? -11.953 -3.066 0.47 1 95.12 76 GLU B N 1
ATOM 1702 C CA . GLU B 1 76 ? -10.742 -3.027 -0.345 1 95.12 76 GLU B CA 1
ATOM 1703 C C . GLU B 1 76 ? -9.5 -3.328 0.492 1 95.12 76 GLU B C 1
ATOM 1705 O O . GLU B 1 76 ? -9.562 -3.346 1.723 1 95.12 76 GLU B O 1
ATOM 1710 N N . GLU B 1 77 ? -8.453 -3.598 -0.154 1 95.81 77 GLU B N 1
ATOM 1711 C CA . GLU B 1 77 ? -7.223 -3.961 0.539 1 95.81 77 GLU B CA 1
ATOM 1712 C C . GLU B 1 77 ? -6.711 -2.807 1.396 1 95.81 77 GLU B C 1
ATOM 1714 O O . GLU B 1 77 ? -6.605 -1.673 0.924 1 95.81 77 GLU B O 1
ATOM 1719 N N . ALA B 1 78 ? -6.328 -3.088 2.619 1 94.69 78 ALA B N 1
ATOM 1720 C CA . ALA B 1 78 ? -5.934 -2.061 3.578 1 94.69 78 ALA B CA 1
ATOM 1721 C C . ALA B 1 78 ? -4.719 -1.283 3.08 1 94.69 78 ALA B C 1
ATOM 1723 O O . ALA B 1 78 ? -4.695 -0.051 3.141 1 94.69 78 ALA B O 1
ATOM 1724 N N . VAL B 1 79 ? -3.707 -1.979 2.596 1 95.75 79 VAL B N 1
ATOM 1725 C CA . VAL B 1 79 ? -2.473 -1.331 2.166 1 95.75 79 VAL B CA 1
ATOM 1726 C C . VAL B 1 79 ? -2.766 -0.377 1.01 1 95.75 79 VAL B C 1
ATOM 1728 O O . VAL B 1 79 ? -2.195 0.713 0.937 1 95.75 79 VAL B O 1
ATOM 1731 N N . GLN B 1 80 ? -3.619 -0.739 0.118 1 95.56 80 GLN B N 1
ATOM 1732 C CA . GLN B 1 80 ? -3.998 0.105 -1.011 1 95.56 80 GLN B CA 1
ATOM 1733 C C . GLN B 1 80 ? -4.777 1.331 -0.542 1 95.56 80 GLN B C 1
ATOM 1735 O O . GLN B 1 80 ? -4.594 2.43 -1.072 1 95.56 80 GLN B O 1
ATOM 1740 N N . ARG B 1 81 ? -5.641 1.122 0.426 1 96.06 81 ARG B N 1
ATOM 1741 C CA . ARG B 1 81 ? -6.422 2.24 0.947 1 96.06 81 ARG B CA 1
ATOM 1742 C C . ARG B 1 81 ? -5.516 3.281 1.598 1 96.06 81 ARG B C 1
ATOM 1744 O O . ARG B 1 81 ? -5.684 4.48 1.377 1 96.06 81 ARG B O 1
ATOM 1751 N N . LYS B 1 82 ? -4.594 2.771 2.373 1 97.31 82 LYS B N 1
ATOM 1752 C CA . LYS B 1 82 ? -3.621 3.672 2.984 1 97.31 82 LYS B CA 1
ATOM 1753 C C . LYS B 1 82 ? -2.832 4.434 1.922 1 97.31 82 LYS B C 1
ATOM 1755 O O . LYS B 1 82 ? -2.707 5.656 1.992 1 97.31 82 LYS B O 1
ATOM 1760 N N . ALA B 1 83 ? -2.371 3.729 0.964 1 97.06 83 ALA B N 1
ATOM 1761 C CA . ALA B 1 83 ? -1.548 4.32 -0.088 1 97.06 83 ALA B CA 1
ATOM 1762 C C . ALA B 1 83 ? -2.334 5.359 -0.881 1 97.06 83 ALA B C 1
ATOM 1764 O O . ALA B 1 83 ? -1.802 6.414 -1.232 1 97.06 83 ALA B O 1
ATOM 1765 N N . ALA B 1 84 ? -3.533 5.059 -1.185 1 94.88 84 ALA B N 1
ATOM 1766 C CA . ALA B 1 84 ? -4.379 5.973 -1.948 1 94.88 84 ALA B CA 1
ATOM 1767 C C . ALA B 1 84 ? -4.645 7.254 -1.168 1 94.88 84 ALA B C 1
ATOM 1769 O O . ALA B 1 84 ? -4.746 8.336 -1.754 1 94.88 84 ALA B O 1
ATOM 1770 N N . HIS B 1 85 ? -4.816 7.105 0.116 1 97.06 85 HIS B N 1
ATOM 1771 C CA . HIS B 1 85 ? -5.137 8.234 0.978 1 97.06 85 HIS B CA 1
ATOM 1772 C C . HIS B 1 85 ? -3.887 9.039 1.316 1 97.06 85 HIS B C 1
ATOM 1774 O O . HIS B 1 85 ? -3.982 10.195 1.747 1 97.06 85 HIS B O 1
ATOM 1780 N N . PHE B 1 86 ? -2.736 8.492 1.075 1 97.69 86 PHE B N 1
ATOM 1781 C CA . PHE B 1 86 ? -1.426 9.039 1.403 1 97.69 86 PHE B CA 1
ATOM 1782 C C . PHE B 1 86 ? -1.216 10.383 0.716 1 97.69 86 PHE B C 1
ATOM 1784 O O . PHE B 1 86 ? -0.836 11.367 1.36 1 97.69 86 PHE B O 1
ATOM 1791 N N . GLU B 1 87 ? -1.495 10.492 -0.542 1 95.56 87 GLU B N 1
ATOM 1792 C CA . GLU B 1 87 ? -1.2 11.703 -1.299 1 95.56 87 GLU B CA 1
ATOM 1793 C C . GLU B 1 87 ? -2.049 12.875 -0.814 1 95.56 87 GLU B C 1
ATOM 1795 O O . GLU B 1 87 ? -1.559 14 -0.708 1 95.56 87 GLU B O 1
ATOM 1800 N N . LEU B 1 88 ? -3.271 12.586 -0.587 1 96.94 88 LEU B N 1
ATOM 1801 C CA . LEU B 1 88 ? -4.164 13.633 -0.104 1 96.94 88 LEU B CA 1
ATOM 1802 C C . LEU B 1 88 ? -3.678 14.188 1.232 1 96.94 88 LEU B C 1
ATOM 1804 O O . LEU B 1 88 ? -3.582 15.406 1.408 1 96.94 88 LEU B O 1
ATOM 1808 N N . ILE B 1 89 ? -3.373 13.297 2.139 1 98.25 89 ILE B N 1
ATOM 1809 C CA . ILE B 1 89 ? -2.963 13.719 3.473 1 98.25 89 ILE B CA 1
ATOM 1810 C C . ILE B 1 89 ? -1.624 14.453 3.393 1 98.25 89 ILE B C 1
ATOM 1812 O O . ILE B 1 89 ? -1.41 15.445 4.09 1 98.25 89 ILE B O 1
ATOM 1816 N N . LEU B 1 90 ? -0.745 13.977 2.521 1 98.56 90 LEU B N 1
ATOM 1817 C CA . LEU B 1 90 ? 0.522 14.656 2.291 1 98.56 90 LEU B CA 1
ATOM 1818 C C . LEU B 1 90 ? 0.287 16.078 1.801 1 98.56 90 LEU B C 1
ATOM 1820 O O . LEU B 1 90 ? 0.901 17.031 2.305 1 98.56 90 LEU B O 1
ATOM 1824 N N . GLY B 1 91 ? -0.594 16.25 0.814 1 98.19 91 GLY B N 1
ATOM 1825 C CA . GLY B 1 91 ? -0.928 17.562 0.305 1 98.19 91 GLY B CA 1
ATOM 1826 C C . GLY B 1 91 ? -1.479 18.5 1.37 1 98.19 91 GLY B C 1
ATOM 1827 O O . GLY B 1 91 ? -1.098 19.672 1.44 1 98.19 91 GLY B O 1
ATOM 1828 N N . LEU B 1 92 ? -2.352 18 2.154 1 98.25 92 LEU B N 1
ATOM 1829 C CA . LEU B 1 92 ? -2.963 18.812 3.207 1 98.25 92 LEU B CA 1
ATOM 1830 C C . LEU B 1 92 ? -1.931 19.203 4.258 1 98.25 92 LEU B C 1
ATOM 1832 O O . LEU B 1 92 ? -1.947 20.328 4.754 1 98.25 92 LEU B O 1
ATOM 1836 N N . LEU B 1 93 ? -1.034 18.281 4.566 1 98.44 93 LEU B N 1
ATOM 1837 C CA . LEU B 1 93 ? 0.044 18.594 5.496 1 98.44 93 LEU B CA 1
ATOM 1838 C C . LEU B 1 93 ? 0.939 19.703 4.926 1 98.44 93 LEU B C 1
ATOM 1840 O O . LEU B 1 93 ? 1.342 20.609 5.648 1 98.44 93 LEU B O 1
ATOM 1844 N N . LYS B 1 94 ? 1.228 19.609 3.689 1 98.12 94 LYS B N 1
ATOM 1845 C CA . LYS B 1 94 ? 2.027 20.625 3.027 1 98.12 94 LYS B CA 1
ATOM 1846 C C . LYS B 1 94 ? 1.367 22 3.143 1 98.12 94 LYS B C 1
ATOM 1848 O O . LYS B 1 94 ? 2.041 23 3.404 1 98.12 94 LYS B O 1
ATOM 1853 N N . ILE B 1 95 ? 0.122 22.078 2.91 1 97.56 95 ILE B N 1
ATOM 1854 C CA . ILE B 1 95 ? -0.618 23.328 2.988 1 97.56 95 ILE B CA 1
ATOM 1855 C C . ILE B 1 95 ? -0.519 23.906 4.398 1 97.56 95 ILE B C 1
ATOM 1857 O O . ILE B 1 95 ? -0.206 25.078 4.582 1 97.56 95 ILE B O 1
ATOM 1861 N N . MET B 1 96 ? -0.754 23.078 5.398 1 96.44 96 MET B N 1
ATOM 1862 C CA . MET B 1 96 ? -0.745 23.531 6.785 1 96.44 96 MET B CA 1
ATOM 1863 C C . MET B 1 96 ? 0.639 24.031 7.188 1 96.44 96 MET B C 1
ATOM 1865 O O . MET B 1 96 ? 0.765 25.062 7.836 1 96.44 96 MET B O 1
ATOM 1869 N N . VAL B 1 97 ? 1.637 23.281 6.777 1 96.31 97 VAL B N 1
ATOM 1870 C CA . VAL B 1 97 ? 3.008 23.641 7.113 1 96.31 97 VAL B CA 1
ATOM 1871 C C . VAL B 1 97 ? 3.379 24.953 6.41 1 96.31 97 VAL B C 1
ATOM 1873 O O . VAL B 1 97 ? 3.971 25.844 7.023 1 96.31 97 VAL B O 1
ATOM 1876 N N . SER B 1 98 ? 3.021 25 5.164 1 96.19 98 SER B N 1
ATOM 1877 C CA . SER B 1 98 ? 3.311 26.203 4.406 1 96.19 98 SER B CA 1
ATOM 1878 C C . SER B 1 98 ? 2.639 27.422 5.035 1 96.19 98 SER B C 1
ATOM 1880 O O . SER B 1 98 ? 3.256 28.484 5.16 1 96.19 98 SER B O 1
ATOM 1882 N N . ASP B 1 99 ? 1.394 27.297 5.363 1 94.25 99 ASP B N 1
ATOM 1883 C CA . ASP B 1 99 ? 0.665 28.391 5.992 1 94.25 99 ASP B CA 1
ATOM 1884 C C . ASP B 1 99 ? 1.309 28.797 7.316 1 94.25 99 ASP B C 1
ATOM 1886 O O . ASP B 1 99 ? 1.457 29.984 7.609 1 94.25 99 ASP B O 1
ATOM 1890 N N . ALA B 1 100 ? 1.685 27.875 8.086 1 91.75 100 ALA B N 1
ATOM 1891 C CA . ALA B 1 100 ? 2.332 28.141 9.367 1 91.75 100 ALA B CA 1
ATOM 1892 C C . ALA B 1 100 ? 3.645 28.906 9.172 1 91.75 100 ALA B C 1
ATOM 1894 O O . ALA B 1 100 ? 3.939 29.844 9.906 1 91.75 100 ALA B O 1
ATOM 1895 N N . LYS B 1 101 ? 4.363 28.531 8.219 1 92.56 101 LYS B N 1
ATOM 1896 C CA . LYS B 1 101 ? 5.633 29.188 7.922 1 92.56 101 LYS B CA 1
ATOM 1897 C C . LYS B 1 101 ? 5.418 30.641 7.535 1 92.56 101 LYS B C 1
ATOM 1899 O O . LYS B 1 101 ? 6.211 31.516 7.898 1 92.56 101 LYS B O 1
ATOM 1904 N N . ALA B 1 102 ? 4.359 30.812 6.875 1 93.31 102 ALA B N 1
ATOM 1905 C CA . ALA B 1 102 ? 4.059 32.156 6.375 1 93.31 102 ALA B CA 1
ATOM 1906 C C . ALA B 1 102 ? 3.312 32.969 7.422 1 93.31 102 ALA B C 1
ATOM 1908 O O . ALA B 1 102 ? 3.037 34.156 7.207 1 93.31 102 ALA B O 1
ATOM 1909 N N . GLY B 1 103 ? 2.938 32.438 8.469 1 89 103 GLY B N 1
ATOM 1910 C CA . GLY B 1 103 ? 2.184 33.125 9.5 1 89 103 GLY B CA 1
ATOM 1911 C C . GLY B 1 103 ? 0.755 33.438 9.086 1 89 103 GLY B C 1
ATOM 1912 O O . GLY B 1 103 ? 0.2 34.469 9.469 1 89 103 GLY B O 1
ATOM 1913 N N . ARG B 1 104 ? 0.23 32.594 8.266 1 90.62 104 ARG B N 1
ATOM 1914 C CA . ARG B 1 104 ? -1.142 32.812 7.816 1 90.62 104 ARG B CA 1
ATOM 1915 C C . ARG B 1 104 ? -2.055 31.703 8.297 1 90.62 104 ARG B C 1
ATOM 1917 O O . ARG B 1 104 ? -1.603 30.562 8.516 1 90.62 104 ARG B O 1
ATOM 1924 N N . ALA B 1 105 ? -3.279 32.062 8.406 1 89.38 105 ALA B N 1
ATOM 1925 C CA . ALA B 1 105 ? -4.285 31.078 8.766 1 89.38 105 ALA B CA 1
ATOM 1926 C C . ALA B 1 105 ? -4.645 30.203 7.566 1 89.38 105 ALA B C 1
ATOM 1928 O O . ALA B 1 105 ? -4.766 30.703 6.445 1 89.38 105 ALA B O 1
ATOM 1929 N N . THR B 1 106 ? -4.797 28.938 7.848 1 92.56 106 THR B N 1
ATOM 1930 C CA . THR B 1 106 ? -5.254 28.031 6.797 1 92.56 106 THR B CA 1
ATOM 1931 C C . THR B 1 106 ? -6.699 28.328 6.418 1 92.56 106 THR B C 1
ATOM 1933 O O . THR B 1 106 ? -7.551 28.531 7.289 1 92.56 106 THR B O 1
ATOM 1936 N N . ALA B 1 107 ? -6.93 28.344 5.102 1 93.19 107 ALA B N 1
ATOM 1937 C CA . ALA B 1 107 ? -8.281 28.609 4.609 1 93.19 107 ALA B CA 1
ATOM 1938 C C . ALA B 1 107 ? -9.273 27.578 5.133 1 93.19 107 ALA B C 1
ATOM 1940 O O . ALA B 1 107 ? -8.922 26.406 5.32 1 93.19 107 ALA B O 1
ATOM 1941 N N . SER B 1 108 ? -10.516 28.047 5.359 1 92.56 108 SER B N 1
ATOM 1942 C CA . SER B 1 108 ? -11.555 27.203 5.957 1 92.56 108 SER B CA 1
ATOM 1943 C C . SER B 1 108 ? -11.789 25.953 5.129 1 92.56 108 SER B C 1
ATOM 1945 O O . SER B 1 108 ? -12.023 24.875 5.68 1 92.56 108 SER B O 1
ATOM 1947 N N . GLU B 1 109 ? -11.766 26.047 3.873 1 92.19 109 GLU B N 1
ATOM 1948 C CA . GLU B 1 109 ? -11.992 24.906 2.986 1 92.19 109 GLU B CA 1
ATOM 1949 C C . GLU B 1 109 ? -10.938 23.828 3.197 1 92.19 109 GLU B C 1
ATOM 1951 O O . GLU B 1 109 ? -11.258 22.641 3.221 1 92.19 109 GLU B O 1
ATOM 1956 N N . TRP B 1 110 ? -9.773 24.312 3.264 1 93.31 110 TRP B N 1
ATOM 1957 C CA . TRP B 1 110 ? -8.68 23.375 3.426 1 93.31 110 TRP B CA 1
ATOM 1958 C C . TRP B 1 110 ? -8.672 22.797 4.836 1 93.31 110 TRP B C 1
ATOM 1960 O O . TRP B 1 110 ? -8.289 21.641 5.035 1 93.31 110 TRP B O 1
ATOM 1970 N N . PHE B 1 111 ? -9.055 23.562 5.734 1 93.62 111 PHE B N 1
ATOM 1971 C CA . PHE B 1 111 ? -9.172 23.078 7.105 1 93.62 111 PHE B CA 1
ATOM 1972 C C . PHE B 1 111 ? -10.234 22 7.211 1 93.62 111 PHE B C 1
ATOM 1974 O O . PHE B 1 111 ? -10 20.938 7.789 1 93.62 111 PHE B O 1
ATOM 1981 N N . ALA B 1 112 ? -11.359 22.203 6.621 1 93.81 112 ALA B N 1
ATOM 1982 C CA . ALA B 1 112 ? -12.438 21.234 6.609 1 93.81 112 ALA B CA 1
ATOM 1983 C C . ALA B 1 112 ? -12.008 19.953 5.898 1 93.81 112 ALA B C 1
ATOM 1985 O O . ALA B 1 112 ? -12.32 18.844 6.352 1 93.81 112 ALA B O 1
ATOM 1986 N N . LYS B 1 113 ? -11.328 20.125 4.836 1 95.88 113 LYS B N 1
ATOM 1987 C CA . LYS B 1 113 ? -10.828 18.969 4.102 1 95.88 113 LYS B CA 1
ATOM 1988 C C . LYS B 1 113 ? -9.844 18.156 4.945 1 95.88 113 LYS B C 1
ATOM 1990 O O . LYS B 1 113 ? -9.828 16.938 4.883 1 95.88 113 LYS B O 1
ATOM 1995 N N . SER B 1 114 ? -9.055 18.844 5.66 1 97.19 114 SER B N 1
ATOM 1996 C CA . SER B 1 114 ? -8.094 18.172 6.535 1 97.19 114 SER B CA 1
ATOM 1997 C C . SER B 1 114 ? -8.805 17.359 7.613 1 97.19 114 SER B C 1
ATOM 1999 O O . SER B 1 114 ? -8.422 16.234 7.898 1 97.19 114 SER B O 1
ATOM 2001 N N . GLU B 1 115 ? -9.836 17.891 8.164 1 96.75 115 GLU B N 1
ATOM 2002 C CA . GLU B 1 115 ? -10.594 17.172 9.18 1 96.75 115 GLU B CA 1
ATOM 2003 C C . GLU B 1 115 ? -11.25 15.922 8.594 1 96.75 115 GLU B C 1
ATOM 2005 O O . GLU B 1 115 ? -11.242 14.859 9.219 1 96.75 115 GLU B O 1
ATOM 2010 N N . TRP B 1 116 ? -11.797 16.109 7.461 1 96.88 116 TRP B N 1
ATOM 2011 C CA . TRP B 1 116 ? -12.391 14.961 6.77 1 96.88 116 TRP B CA 1
ATOM 2012 C C . TRP B 1 116 ? -11.336 13.898 6.473 1 96.88 116 TRP B C 1
ATOM 2014 O O . TRP B 1 116 ? -11.57 12.711 6.699 1 96.88 116 TRP B O 1
ATOM 2024 N N . ALA B 1 117 ? -10.211 14.328 5.949 1 97.69 117 ALA B N 1
ATOM 2025 C CA . ALA B 1 117 ? -9.125 13.414 5.594 1 97.69 117 ALA B CA 1
ATOM 2026 C C . ALA B 1 117 ? -8.617 12.664 6.82 1 97.69 117 ALA B C 1
ATOM 2028 O O . ALA B 1 117 ? -8.258 11.484 6.727 1 97.69 117 ALA B O 1
ATOM 2029 N N . ILE B 1 118 ? -8.578 13.297 7.898 1 98.19 118 ILE B N 1
ATOM 2030 C CA . ILE B 1 118 ? -8.164 12.656 9.148 1 98.19 118 ILE B CA 1
ATOM 2031 C C . ILE B 1 118 ? -9.18 11.586 9.539 1 98.19 118 ILE B C 1
ATOM 2033 O O . ILE B 1 118 ? -8.812 10.461 9.867 1 98.19 118 ILE B O 1
ATOM 2037 N N . ALA B 1 119 ? -10.461 11.953 9.484 1 97.44 119 ALA B N 1
ATOM 2038 C CA . ALA B 1 119 ? -11.508 11 9.836 1 97.44 119 ALA B CA 1
ATOM 2039 C C . ALA B 1 119 ? -11.453 9.773 8.922 1 97.44 119 ALA B C 1
ATOM 2041 O O . ALA B 1 119 ? -11.586 8.641 9.391 1 97.44 119 ALA B O 1
ATOM 2042 N N . LEU B 1 120 ? -11.266 10.055 7.703 1 96.38 120 LEU B N 1
ATOM 2043 C CA . LEU B 1 120 ? -11.156 8.945 6.762 1 96.38 120 LEU B CA 1
ATOM 2044 C C . LEU B 1 120 ? -9.906 8.117 7.043 1 96.38 120 LEU B C 1
ATOM 2046 O O . LEU B 1 120 ? -9.945 6.887 6.988 1 96.38 120 LEU B O 1
ATOM 2050 N N . GLY B 1 121 ? -8.82 8.781 7.285 1 97.69 121 GLY B N 1
ATOM 2051 C CA . GLY B 1 121 ? -7.602 8.062 7.637 1 97.69 121 GLY B CA 1
ATOM 2052 C C . GLY B 1 121 ? -7.77 7.156 8.844 1 97.69 121 GLY B C 1
ATOM 2053 O O . GLY B 1 121 ? -7.285 6.023 8.844 1 97.69 121 GLY B O 1
ATOM 2054 N N . GLU B 1 122 ? -8.453 7.625 9.836 1 97.56 122 GLU B N 1
ATOM 2055 C CA . GLU B 1 122 ? -8.711 6.816 11.023 1 97.56 122 GLU B CA 1
ATOM 2056 C C . GLU B 1 122 ? -9.609 5.625 10.688 1 97.56 122 GLU B C 1
ATOM 2058 O O . GLU B 1 122 ? -9.398 4.527 11.211 1 97.56 122 GLU B O 1
ATOM 2063 N N . ALA B 1 123 ? -10.555 5.855 9.867 1 96 123 ALA B N 1
ATOM 2064 C CA . ALA B 1 123 ? -11.422 4.766 9.438 1 96 123 ALA B CA 1
ATOM 2065 C C . ALA B 1 123 ? -10.633 3.691 8.695 1 96 123 ALA B C 1
ATOM 2067 O O . ALA B 1 123 ? -10.898 2.496 8.852 1 96 123 ALA B O 1
ATOM 2068 N N . ILE B 1 124 ? -9.719 4.125 7.879 1 96.38 124 ILE B N 1
ATOM 2069 C CA . ILE B 1 124 ? -8.867 3.195 7.145 1 96.38 124 ILE B CA 1
ATOM 2070 C C . ILE B 1 124 ? -8.07 2.336 8.125 1 96.38 124 ILE B C 1
ATOM 2072 O O . ILE B 1 124 ? -8.023 1.11 7.988 1 96.38 124 ILE B O 1
ATOM 2076 N N . LEU B 1 125 ? -7.523 2.951 9.141 1 96.06 125 LEU B N 1
ATOM 2077 C CA . LEU B 1 125 ? -6.738 2.225 10.133 1 96.06 125 LEU B CA 1
ATOM 2078 C C . LEU B 1 125 ? -7.609 1.228 10.891 1 96.06 125 LEU B C 1
ATOM 2080 O O . LEU B 1 125 ? -7.152 0.136 11.242 1 96.06 125 LEU B O 1
ATOM 2084 N N . ASP B 1 126 ? -8.844 1.553 11.109 1 93.81 126 ASP B N 1
ATOM 2085 C CA . ASP B 1 126 ? -9.766 0.729 11.883 1 93.81 126 ASP B CA 1
ATOM 2086 C C . ASP B 1 126 ? -10.484 -0.282 10.992 1 93.81 126 ASP B C 1
ATOM 2088 O O . ASP B 1 126 ? -11.32 -1.057 11.469 1 93.81 126 ASP B O 1
ATOM 2092 N N . ASP B 1 127 ? -10.148 -0.264 9.742 1 90.12 127 ASP B N 1
ATOM 2093 C CA . ASP B 1 127 ? -10.844 -1.106 8.773 1 90.12 127 ASP B CA 1
ATOM 2094 C C . ASP B 1 127 ? -12.352 -0.917 8.875 1 90.12 127 ASP B C 1
ATOM 2096 O O . ASP B 1 127 ? -13.102 -1.894 8.953 1 90.12 127 ASP B O 1
ATOM 2100 N N . ALA B 1 128 ? -12.719 0.342 8.93 1 91.94 128 ALA B N 1
ATOM 2101 C CA . ALA B 1 128 ? -14.117 0.725 9.094 1 91.94 128 ALA B CA 1
ATOM 2102 C C . ALA B 1 128 ? -14.57 1.651 7.969 1 91.94 128 ALA B C 1
ATOM 2104 O O . ALA B 1 128 ? -13.742 2.227 7.262 1 91.94 128 ALA B O 1
ATOM 2105 N N . PRO B 1 129 ? -15.906 1.617 7.773 1 90.5 129 PRO B N 1
ATOM 2106 C CA . PRO B 1 129 ? -16.406 2.621 6.828 1 90.5 129 PRO B CA 1
ATOM 2107 C C . PRO B 1 129 ? -16.016 4.043 7.227 1 90.5 129 PRO B C 1
ATOM 2109 O O . PRO B 1 129 ? -16 4.375 8.414 1 90.5 129 PRO B O 1
ATOM 2112 N N . GLY B 1 130 ? -15.633 4.801 6.227 1 89.31 130 GLY B N 1
ATOM 2113 C CA . GLY B 1 130 ? -15.281 6.191 6.453 1 89.31 130 GLY B CA 1
ATOM 2114 C C . GLY B 1 130 ? -16.422 7.152 6.145 1 89.31 130 GLY B C 1
ATOM 2115 O O . GLY B 1 130 ? -17.484 6.734 5.688 1 89.31 130 GLY B O 1
ATOM 2116 N N . PRO B 1 131 ? -16.172 8.375 6.488 1 90.12 131 PRO B N 1
ATOM 2117 C CA . PRO B 1 131 ? -17.172 9.398 6.18 1 90.12 131 PRO B CA 1
ATOM 2118 C C . PRO B 1 131 ? -17.328 9.648 4.68 1 90.12 131 PRO B C 1
ATOM 2120 O O . PRO B 1 131 ? -16.438 9.281 3.898 1 90.12 131 PRO B O 1
ATOM 2123 N N . ASP B 1 132 ? -18.547 10.227 4.352 1 84.75 132 ASP B N 1
ATOM 2124 C CA . ASP B 1 132 ? -18.719 10.656 2.969 1 84.75 132 ASP B CA 1
ATOM 2125 C C . ASP B 1 132 ? -17.797 11.82 2.633 1 84.75 132 ASP B C 1
ATOM 2127 O O . ASP B 1 132 ? -17.453 12.625 3.504 1 84.75 132 ASP B O 1
ATOM 2131 N N . GLU B 1 133 ? -17.312 11.852 1.362 1 75.69 133 GLU B N 1
ATOM 2132 C CA . GLU B 1 133 ? -16.516 13 0.937 1 75.69 133 GLU B CA 1
ATOM 2133 C C . GLU B 1 133 ? -17.344 14.289 0.991 1 75.69 133 GLU B C 1
ATOM 2135 O O . GLU B 1 133 ? -18.5 14.305 0.571 1 75.69 133 GLU B O 1
ATOM 2140 N N . PRO B 1 134 ? -16.625 15.328 1.62 1 73 134 PRO B N 1
ATOM 2141 C CA . PRO B 1 134 ? -17.344 16.609 1.629 1 73 134 PRO B CA 1
ATOM 2142 C C . PRO B 1 134 ? -17.672 17.109 0.224 1 73 134 PRO B C 1
ATOM 2144 O O . PRO B 1 134 ? -16.891 16.891 -0.709 1 73 134 PRO B O 1
ATOM 2147 N N . ALA B 1 135 ? -18.953 17.547 0.006 1 63.47 135 ALA B N 1
ATOM 2148 C CA . ALA B 1 135 ? -19.375 18.125 -1.273 1 63.47 135 ALA B CA 1
ATOM 2149 C C . ALA B 1 135 ? -18.469 19.281 -1.676 1 63.47 135 ALA B C 1
ATOM 2151 O O . ALA B 1 135 ? -17.969 20.016 -0.819 1 63.47 135 ALA B O 1
ATOM 2152 N N . ALA B 1 136 ? -17.641 19.234 -2.746 1 56.69 136 ALA B N 1
ATOM 2153 C CA . ALA B 1 136 ? -16.906 20.406 -3.221 1 56.69 136 ALA B CA 1
ATOM 2154 C C . ALA B 1 136 ? -17.797 21.656 -3.209 1 56.69 136 ALA B C 1
ATOM 2156 O O . ALA B 1 136 ? -18.984 21.578 -3.535 1 56.69 136 ALA B O 1
ATOM 2157 N N . ASP B 1 137 ? -17.594 22.531 -2.33 1 49.22 137 ASP B N 1
ATOM 2158 C CA . ASP B 1 137 ? -18.344 23.781 -2.551 1 49.22 137 ASP B CA 1
ATOM 2159 C C . ASP B 1 137 ? -18.25 24.219 -4.008 1 49.22 137 ASP B C 1
ATOM 2161 O O . ASP B 1 137 ? -17.172 24.594 -4.484 1 49.22 137 ASP B O 1
ATOM 2165 N N . GLY B 1 138 ? -18.672 23.531 -4.914 1 42.5 138 GLY B N 1
ATOM 2166 C CA . GLY B 1 138 ? -18.844 24.125 -6.23 1 42.5 138 GLY B CA 1
ATOM 2167 C C . GLY B 1 138 ? -19.406 25.531 -6.172 1 42.5 138 GLY B C 1
ATOM 2168 O O . GLY B 1 138 ? -20.562 25.734 -5.781 1 42.5 138 GLY B O 1
ATOM 2169 N N . GLY B 1 139 ? -18.594 26.484 -5.789 1 37.69 139 GLY B N 1
ATOM 2170 C CA . GLY B 1 139 ? -19.062 27.797 -6.184 1 37.69 139 GLY B CA 1
ATOM 2171 C C . GLY B 1 139 ? -19.734 27.812 -7.551 1 37.69 139 GLY B C 1
ATOM 2172 O O . GLY B 1 139 ? -19.344 27.047 -8.438 1 37.69 139 GLY B O 1
ATOM 2173 N N . ASP B 1 140 ? -21 27.938 -7.539 1 39.84 140 ASP B N 1
ATOM 2174 C CA . ASP B 1 140 ? -21.672 28.359 -8.758 1 39.84 140 ASP B CA 1
ATOM 2175 C C . ASP B 1 140 ? -20.828 29.359 -9.547 1 39.84 140 ASP B C 1
ATOM 2177 O O . ASP B 1 140 ? -20.531 30.438 -9.055 1 39.84 140 ASP B O 1
ATOM 2181 N N . PRO B 1 141 ? -19.953 28.953 -10.43 1 41.19 141 PRO B N 1
ATOM 2182 C CA . PRO B 1 141 ? -19.391 30.062 -11.195 1 41.19 141 PRO B CA 1
ATOM 2183 C C . PRO B 1 141 ? -20.453 31.109 -11.562 1 41.19 141 PRO B C 1
ATOM 2185 O O . PRO B 1 141 ? -20.109 32.188 -12.062 1 41.19 141 PRO B O 1
ATOM 2188 N N . ASP B 1 142 ? -21.562 30.469 -11.766 1 36.94 142 ASP B N 1
ATOM 2189 C CA . ASP B 1 142 ? -22.547 31.406 -12.312 1 36.94 142 ASP B CA 1
ATOM 2190 C C . ASP B 1 142 ? -23.141 32.281 -11.219 1 36.94 142 ASP B C 1
ATOM 2192 O O . ASP B 1 142 ? -24.156 32.969 -11.438 1 36.94 142 ASP B O 1
ATOM 2196 N N . ALA B 1 143 ? -22.516 32.375 -10.016 1 32.84 143 ALA B N 1
ATOM 2197 C CA . ALA B 1 143 ? -23.078 33.469 -9.25 1 32.84 143 ALA B CA 1
ATOM 2198 C C . ALA B 1 143 ? -22.422 34.812 -9.625 1 32.84 143 ALA B C 1
ATOM 2200 O O . ALA B 1 143 ? -21.234 34.844 -9.93 1 32.84 143 ALA B O 1
#

Solvent-accessible surface area (backbone atoms only — not comparable to full-atom values): 15964 Å² total; per-residue (Å²): 118,52,42,31,13,38,29,39,32,28,36,33,36,34,33,34,75,48,64,36,78,27,92,41,73,67,56,31,50,54,51,56,60,69,52,81,81,64,87,69,52,43,75,39,74,90,68,39,51,71,67,22,50,78,41,36,13,51,30,69,83,12,72,98,72,38,60,73,45,85,72,60,72,52,42,38,51,62,58,58,52,36,28,66,49,26,58,57,51,50,52,49,40,49,51,52,51,52,25,54,74,67,73,42,82,72,52,68,69,58,49,52,49,44,54,52,50,49,52,34,51,52,16,56,76,65,62,33,76,54,72,79,78,78,77,73,81,67,69,60,79,84,107,117,53,40,31,14,38,30,37,33,28,36,33,37,35,33,34,75,48,63,34,76,27,94,42,72,65,55,32,49,54,52,55,60,70,52,82,79,65,86,67,52,45,74,40,74,90,68,38,51,70,67,22,51,79,40,36,14,49,31,69,83,11,73,96,72,37,58,73,45,87,74,60,73,54,42,40,51,61,57,56,53,36,27,64,49,25,58,58,52,50,51,48,39,50,50,52,52,51,26,55,74,68,72,44,81,70,53,67,69,58,50,52,48,46,54,50,50,49,50,32,51,52,15,55,76,66,60,32,78,53,72,79,77,77,78,72,80,67,68,59,79,84,108

Sequence (286 aa):
MPEFTIETTYHLPVFRHATYSADTSEAACRLAIEDKDWSGQREDYESSGETYVTGIWEGADAAYRGQAIPVPRHFEEAVQRKAAHFELILGLLKIMVSDAKAGRATASEWFAKSEWAIALGEAILDDAPGPDEPAADGGDPDAMPEFTIETTYHLPVFRHATYSADTSEAACRLAIEDKDWSGQREDYESSGETYVTGIWEGADAAYRGQAIPVPRHFEEAVQRKAAHFELILGLLKIMVSDAKAGRATASEWFAKSEWAIALGEAILDDAPGPDEPAADGGDPDA

pLDDT: mean 92.55, std 13.1, range [32.84, 98.69]

Organism: Mesorhizobium plurifarium (NCBI:txid69974)

Nearest PDB structures (foldseek):
  6c48-assembly1_A  TM=8.761E-01  e=4.995E+00  Homo sapiens
  5hx1-assembly2_B  TM=6.926E-01  e=4.690E+00  Deinococcus radiodurans
  5i0j-assembly1_A  TM=6.872E-01  e=5.669E+00  Deinococcus radiodurans
  2yf3-assembly3_E  TM=6.871E-01  e=5.669E+00  Deinococcus radiodurans R1 = ATCC 13939 = DSM 20539
  5hva-assembly1_A  TM=6.935E-01  e=6.038E+00  Deinococcus radiodurans

Foldseek 3Di:
DWDKDWDKDKAKDKDADDDDDDPDPVVVVVVVVPDPDCVGIDIDRVPIADIATDWMFTDPPCPPNGDTDDDAPLRDGLVVQCVVLVVVLVVLVVQVVVCVVVVHDRDPVSVVQNVQSVQQNVCSVVSHHGDDDDDPPPPPPVD/DWDKDWDKDKAKDKDADDDDDDPDPVVVVVVVVPDPDCVGIDIDRVPIADIATDWMFTDPPCVPNGDTDDDAPLRDGLVVQCVVLVVVLVVLVVQVVVCVVVVHDRDPVSVVQNVQSVQQNVCSVVSHHGDDDDDPPPPPPVD